Protein AF-A0AA36BRH0-F1 (afdb_monomer)

Foldseek 3Di:
DPPVVVVVVVVVVVVVVVVVVVVVVVVVVVVVVVVVVVDPDQAQEEADEEQEEEACTAHQEYDYEYQYYEYNYEHQEYEYEYQHYHYDYEHQEYEYEYQEEEYDYEHQEYEYEYQEYEHDYEHQEYEYEYQYYDAQYEYQEYEYEYQEDDANYEYQEYEYEYQEYEAQYEYQEYEYEYQYYDHNYAHVYYDYDYVYYDDDPHDD

Nearest PDB structures (foldseek):
  4opw-assembly2_B  TM=2.655E-01  e=8.141E-01  Parabacteroides merdae ATCC 43184
  3jx8-assembly2_D  TM=2.490E-01  e=5.623E-01  Parabacteroides distasonis ATCC 8503

Radius of gyration: 22.19 Å; Cα contacts (8 Å, |Δi|>4): 528; chains: 1; bounding box: 42×50×66 Å

Structure (mmCIF, N/CA/C/O backbone):
data_AF-A0AA36BRH0-F1
#
_entry.id   AF-A0AA36BRH0-F1
#
loop_
_atom_site.group_PDB
_atom_site.id
_atom_site.type_symbol
_atom_site.label_atom_id
_atom_site.label_alt_id
_atom_site.label_comp_id
_atom_site.label_asym_id
_atom_site.label_entity_id
_atom_site.label_seq_id
_atom_site.pdbx_PDB_ins_code
_atom_site.Cartn_x
_atom_site.Cartn_y
_atom_site.Cartn_z
_atom_site.occupancy
_atom_site.B_iso_or_equiv
_atom_site.auth_seq_id
_atom_site.auth_comp_id
_atom_site.auth_asym_id
_atom_site.auth_atom_id
_atom_site.pdbx_PDB_model_num
ATOM 1 N N . MET A 1 1 ? -10.252 -39.229 -32.060 1.00 49.97 1 MET A N 1
ATOM 2 C CA . MET A 1 1 ? -9.611 -38.180 -32.891 1.00 49.97 1 MET A CA 1
ATOM 3 C C . MET A 1 1 ? -10.051 -36.767 -32.461 1.00 49.97 1 MET A C 1
ATOM 5 O O . MET A 1 1 ? -10.590 -36.029 -33.265 1.00 49.97 1 MET A O 1
ATOM 9 N N . HIS A 1 2 ? -9.860 -36.363 -31.194 1.00 51.38 2 HIS A N 1
ATOM 10 C CA . HIS A 1 2 ? -10.229 -34.999 -30.741 1.00 51.38 2 HIS A CA 1
ATOM 11 C C . HIS A 1 2 ? -9.302 -34.396 -29.662 1.00 51.38 2 HIS A C 1
ATOM 13 O O . HIS A 1 2 ? -9.432 -33.220 -29.334 1.00 51.38 2 HIS A O 1
ATOM 19 N N . LEU A 1 3 ? -8.316 -35.153 -29.152 1.00 48.62 3 LEU A N 1
ATOM 20 C CA . LEU A 1 3 ? -7.412 -34.697 -28.083 1.00 48.62 3 LEU A CA 1
ATOM 21 C C . LEU A 1 3 ? -6.054 -34.151 -28.577 1.00 48.62 3 LEU A C 1
ATOM 23 O O . LEU A 1 3 ? -5.446 -33.332 -27.897 1.00 48.62 3 LEU A O 1
ATOM 27 N N . LEU A 1 4 ? -5.588 -34.536 -29.775 1.00 49.25 4 LEU A N 1
ATOM 28 C CA . LEU A 1 4 ? -4.270 -34.124 -30.297 1.00 49.25 4 LEU A CA 1
ATOM 29 C C . LEU A 1 4 ? -4.240 -32.735 -30.961 1.00 49.25 4 LEU A C 1
ATOM 31 O O . LEU A 1 4 ? -3.178 -32.124 -31.036 1.00 49.25 4 LEU A O 1
ATOM 35 N N . LYS A 1 5 ? -5.383 -32.184 -31.393 1.00 47.41 5 LYS A N 1
ATOM 36 C CA . LYS A 1 5 ? -5.432 -30.827 -31.979 1.00 47.41 5 LYS A CA 1
ATOM 37 C C . LYS A 1 5 ? -5.410 -29.711 -30.923 1.00 47.41 5 LYS A C 1
ATOM 39 O O . LYS A 1 5 ? -4.944 -28.616 -31.216 1.00 47.41 5 LYS A O 1
ATOM 44 N N . ARG A 1 6 ? -5.834 -29.990 -29.681 1.00 43.72 6 ARG A N 1
ATOM 45 C CA . ARG A 1 6 ? -5.889 -28.989 -28.594 1.00 43.72 6 ARG A CA 1
ATOM 46 C C . ARG A 1 6 ? -4.525 -28.661 -27.972 1.00 43.72 6 ARG A C 1
ATOM 48 O O . ARG A 1 6 ? -4.354 -27.548 -27.496 1.00 43.72 6 ARG A O 1
ATOM 55 N N . LYS A 1 7 ? -3.553 -29.585 -28.002 1.00 42.75 7 LYS A N 1
ATOM 56 C CA . LYS A 1 7 ? -2.181 -29.329 -27.509 1.00 42.75 7 LYS A CA 1
ATOM 57 C C . LYS A 1 7 ? -1.331 -28.514 -28.491 1.00 42.75 7 LYS A C 1
ATOM 59 O O . LYS A 1 7 ? -0.524 -27.704 -28.057 1.00 42.75 7 LYS A O 1
ATOM 64 N N . ARG A 1 8 ? -1.530 -28.688 -29.804 1.00 40.94 8 ARG A N 1
ATOM 65 C CA . ARG A 1 8 ? -0.711 -28.022 -30.832 1.00 40.94 8 ARG A CA 1
ATOM 66 C C . ARG A 1 8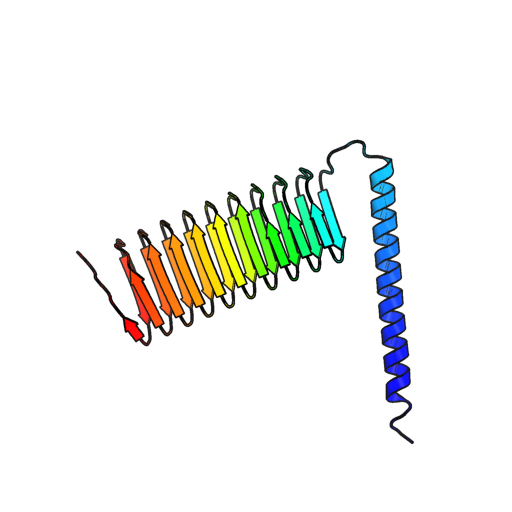 ? -1.048 -26.537 -31.005 1.00 40.94 8 ARG A C 1
ATOM 68 O O . ARG A 1 8 ? -0.138 -25.749 -31.188 1.00 40.94 8 ARG A O 1
ATOM 75 N N . ALA A 1 9 ? -2.325 -26.160 -30.898 1.00 43.62 9 ALA A N 1
ATOM 76 C CA . ALA A 1 9 ? -2.734 -24.751 -30.925 1.00 43.62 9 ALA A CA 1
ATOM 77 C C . ALA A 1 9 ? -2.218 -23.987 -29.693 1.00 43.62 9 ALA A C 1
ATOM 79 O O . ALA A 1 9 ? -1.635 -22.923 -29.836 1.00 43.62 9 ALA A O 1
ATOM 80 N N . ARG A 1 10 ? -2.318 -24.601 -28.503 1.00 45.09 10 ARG A N 1
ATOM 81 C CA . ARG A 1 10 ? -1.835 -24.019 -27.241 1.00 45.09 10 ARG A CA 1
ATOM 82 C C . ARG A 1 10 ? -0.312 -23.784 -27.252 1.00 45.09 10 ARG A C 1
ATOM 84 O O . ARG A 1 10 ? 0.140 -22.730 -26.851 1.00 45.09 10 ARG A O 1
ATOM 91 N N . SER A 1 11 ? 0.455 -24.713 -27.833 1.00 45.03 11 SER A N 1
ATOM 92 C CA . SER A 1 11 ? 1.916 -24.593 -27.992 1.00 45.03 11 SER A CA 1
ATOM 93 C C . SER A 1 11 ? 2.368 -23.535 -29.011 1.00 45.03 11 SER A C 1
ATOM 95 O O . SER A 1 11 ? 3.473 -23.017 -28.885 1.00 45.03 11 SER A O 1
ATOM 97 N N . ILE A 1 12 ? 1.564 -23.232 -30.036 1.00 47.06 12 ILE A N 1
ATOM 98 C CA . ILE A 1 12 ? 1.892 -22.188 -31.023 1.00 47.06 12 ILE A CA 1
ATOM 99 C C . ILE A 1 12 ? 1.589 -20.802 -30.448 1.00 47.06 12 ILE A C 1
ATOM 101 O O . ILE A 1 12 ? 2.361 -19.874 -30.685 1.00 47.06 12 ILE A O 1
ATOM 105 N N . ASP A 1 13 ? 0.508 -20.676 -29.674 1.00 49.25 13 ASP A N 1
ATOM 106 C CA . ASP A 1 13 ? 0.174 -19.437 -28.972 1.00 49.25 13 ASP A CA 1
ATOM 107 C C . ASP A 1 13 ? 1.205 -19.116 -27.880 1.00 49.25 13 ASP A C 1
ATOM 109 O O . ASP A 1 13 ? 1.675 -17.983 -27.842 1.00 49.25 13 ASP A O 1
ATOM 113 N N . ASP A 1 14 ? 1.656 -20.102 -27.092 1.00 43.16 14 ASP A N 1
ATOM 114 C CA . ASP A 1 14 ? 2.714 -19.903 -26.085 1.00 43.16 14 ASP A CA 1
ATOM 115 C C . ASP A 1 14 ? 4.035 -19.436 -26.734 1.00 43.16 14 ASP A C 1
ATOM 117 O O . ASP A 1 14 ? 4.582 -18.404 -26.354 1.00 43.16 14 ASP A O 1
ATOM 121 N N . ASN A 1 15 ? 4.481 -20.084 -27.819 1.00 41.56 15 ASN A N 1
ATOM 122 C CA . ASN A 1 15 ? 5.698 -19.676 -28.540 1.00 41.56 15 ASN A CA 1
ATOM 123 C C . ASN A 1 15 ? 5.580 -18.286 -29.197 1.00 41.56 15 ASN A C 1
ATOM 125 O O . ASN A 1 15 ? 6.578 -17.582 -29.361 1.00 41.56 15 ASN A O 1
ATOM 129 N N . ARG A 1 16 ? 4.373 -17.883 -29.619 1.00 40.97 16 ARG A N 1
ATOM 130 C CA . ARG A 1 16 ? 4.119 -16.570 -30.234 1.00 40.97 16 ARG A CA 1
ATOM 131 C C . ARG A 1 16 ? 4.031 -15.465 -29.185 1.00 40.97 16 ARG A C 1
ATOM 133 O O . ARG A 1 16 ? 4.482 -14.352 -29.453 1.00 40.97 16 ARG A O 1
ATOM 140 N N . ILE A 1 17 ? 3.478 -15.772 -28.014 1.00 42.78 17 ILE A N 1
ATOM 141 C CA . ILE A 1 17 ? 3.475 -14.895 -26.843 1.00 42.78 17 ILE A CA 1
ATOM 142 C C . ILE A 1 17 ? 4.920 -14.690 -26.373 1.00 42.78 17 ILE A C 1
ATOM 144 O O . ILE A 1 17 ? 5.349 -13.543 -26.271 1.00 42.78 17 ILE A O 1
ATOM 148 N N . ASP A 1 18 ? 5.705 -15.758 -26.231 1.00 45.84 18 ASP A N 1
ATOM 149 C CA . ASP A 1 18 ? 7.118 -15.687 -25.835 1.00 45.84 18 ASP A CA 1
ATOM 150 C C . ASP A 1 18 ? 7.970 -14.891 -26.836 1.00 45.84 18 ASP A C 1
ATOM 152 O O . ASP A 1 18 ? 8.768 -14.038 -26.445 1.00 45.84 18 ASP A O 1
ATOM 156 N N . ALA A 1 19 ? 7.757 -15.087 -28.141 1.00 45.00 19 ALA A N 1
ATOM 157 C CA . ALA A 1 19 ? 8.441 -14.316 -29.180 1.00 45.00 19 ALA A CA 1
ATOM 158 C C . ALA A 1 19 ? 8.031 -12.832 -29.182 1.00 45.00 19 ALA A C 1
ATOM 160 O O . ALA A 1 19 ? 8.866 -11.954 -29.408 1.00 45.00 19 ALA A O 1
ATOM 161 N N . HIS A 1 20 ? 6.760 -12.530 -28.907 1.00 44.44 20 HIS A N 1
ATOM 162 C CA . HIS A 1 20 ? 6.276 -11.156 -28.803 1.00 44.44 20 HIS A CA 1
ATOM 163 C C . HIS A 1 20 ? 6.840 -10.460 -27.557 1.00 44.44 20 HIS A C 1
ATOM 165 O O . HIS A 1 20 ? 7.308 -9.327 -27.652 1.00 44.44 20 HIS A O 1
ATOM 171 N N . PHE A 1 21 ? 6.882 -11.145 -26.411 1.00 45.03 21 PHE A N 1
ATOM 172 C CA . PHE A 1 21 ? 7.550 -10.650 -25.205 1.00 45.03 21 PHE A CA 1
ATOM 173 C C . PHE A 1 21 ? 9.049 -10.440 -25.436 1.00 45.03 21 PHE A C 1
ATOM 175 O O . PHE A 1 21 ? 9.575 -9.395 -25.059 1.00 45.03 21 PHE A O 1
ATOM 182 N N . SER A 1 22 ? 9.718 -11.368 -26.122 1.00 45.50 22 SER A N 1
ATOM 183 C CA . SER A 1 22 ? 11.134 -11.250 -26.484 1.00 45.50 22 SER A CA 1
ATOM 184 C C . SER A 1 22 ? 11.401 -10.054 -27.410 1.00 45.50 22 SER A C 1
ATOM 186 O O . SER A 1 22 ? 12.332 -9.287 -27.173 1.00 45.50 22 SER A O 1
ATOM 188 N N . SER A 1 23 ? 10.545 -9.824 -28.410 1.00 45.19 23 SER A N 1
ATOM 189 C CA . SER A 1 23 ? 10.663 -8.690 -29.337 1.00 45.19 23 SER A CA 1
ATOM 190 C C . SER A 1 23 ? 10.377 -7.342 -28.668 1.00 45.19 23 SER A C 1
ATOM 192 O O . SER A 1 23 ? 11.087 -6.364 -28.910 1.00 45.19 23 SER A O 1
ATOM 194 N N . VAL A 1 24 ? 9.368 -7.282 -27.795 1.00 53.56 24 VAL A N 1
ATOM 195 C CA . VAL A 1 24 ? 9.072 -6.082 -27.001 1.00 53.56 24 VAL A CA 1
ATOM 196 C C . VAL A 1 24 ? 10.226 -5.785 -26.041 1.00 53.56 24 VAL A C 1
ATOM 198 O O . VAL A 1 24 ? 10.657 -4.638 -25.955 1.00 53.56 24 VAL A O 1
ATOM 201 N N . PHE A 1 25 ? 10.783 -6.807 -25.388 1.00 53.88 25 PHE A N 1
ATOM 202 C CA . PHE A 1 25 ? 11.943 -6.669 -24.509 1.00 53.88 25 PHE A CA 1
ATOM 203 C C . PHE A 1 25 ? 13.188 -6.189 -25.266 1.00 53.88 25 PHE A C 1
ATOM 205 O O . PHE A 1 25 ? 13.864 -5.279 -24.796 1.00 53.88 25 PHE A O 1
ATOM 212 N N . ALA A 1 26 ? 13.451 -6.728 -26.460 1.00 47.66 26 ALA A N 1
ATOM 213 C CA . ALA A 1 26 ? 14.565 -6.302 -27.304 1.00 47.66 26 ALA A CA 1
ATOM 214 C C . ALA A 1 26 ? 14.432 -4.833 -27.738 1.00 47.66 26 ALA A C 1
ATOM 216 O O . ALA A 1 26 ? 15.387 -4.073 -27.611 1.00 47.66 26 ALA A O 1
ATOM 217 N N . ARG A 1 27 ? 13.236 -4.395 -28.157 1.00 50.75 27 ARG A N 1
A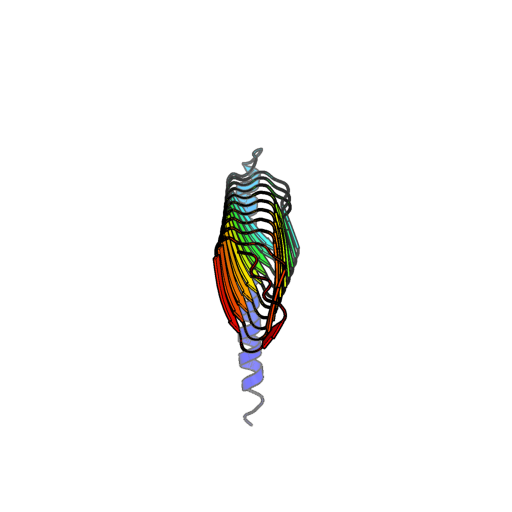TOM 218 C CA . ARG A 1 27 ? 12.995 -2.989 -28.536 1.00 50.75 27 ARG A CA 1
ATOM 219 C C . ARG A 1 27 ? 13.098 -2.041 -27.344 1.00 50.75 27 ARG A C 1
ATOM 221 O O . ARG A 1 27 ? 13.605 -0.936 -27.494 1.00 50.75 27 ARG A O 1
ATOM 228 N N . ILE A 1 28 ? 12.649 -2.460 -26.159 1.00 51.12 28 ILE A N 1
ATOM 229 C CA . ILE A 1 28 ? 12.833 -1.684 -24.925 1.00 51.12 28 ILE A CA 1
ATOM 230 C C . ILE A 1 28 ? 14.324 -1.594 -24.577 1.00 51.12 28 ILE A C 1
ATOM 232 O O . ILE A 1 28 ? 14.806 -0.508 -24.276 1.00 51.12 28 ILE A O 1
ATOM 236 N N . ALA A 1 29 ? 15.064 -2.700 -24.664 1.00 51.88 29 ALA A N 1
ATOM 237 C CA . ALA A 1 29 ? 16.498 -2.729 -24.397 1.00 51.88 29 ALA A CA 1
ATOM 238 C C . ALA A 1 29 ? 17.295 -1.854 -25.381 1.00 51.88 29 ALA A C 1
ATOM 240 O O . ALA A 1 29 ? 18.184 -1.128 -24.946 1.00 51.88 29 ALA A O 1
ATOM 241 N N . GLU A 1 30 ? 16.948 -1.854 -26.671 1.00 55.69 30 GLU A N 1
ATOM 242 C CA . GLU A 1 30 ? 17.553 -0.969 -27.678 1.00 55.69 30 GLU A CA 1
ATOM 243 C C . GLU A 1 30 ? 17.255 0.510 -27.409 1.00 55.69 30 GLU A C 1
ATOM 245 O O . GLU A 1 30 ? 18.164 1.334 -27.473 1.00 55.69 30 GLU A O 1
ATOM 2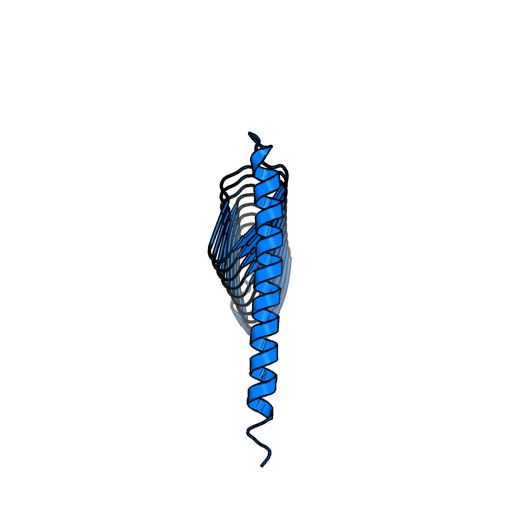50 N N . ILE A 1 31 ? 16.014 0.858 -27.048 1.00 53.53 31 ILE A N 1
ATOM 251 C CA . ILE A 1 31 ? 15.655 2.235 -26.669 1.00 53.53 31 ILE A CA 1
ATOM 252 C C . ILE A 1 31 ? 16.444 2.674 -25.426 1.00 53.53 31 ILE A C 1
ATOM 254 O O . ILE A 1 31 ? 16.936 3.801 -25.371 1.00 53.53 31 ILE A O 1
ATOM 258 N N . LEU A 1 32 ? 16.600 1.787 -24.440 1.00 51.91 32 LEU A N 1
ATOM 259 C CA . LEU A 1 32 ? 17.379 2.057 -23.229 1.00 51.91 32 LEU A CA 1
ATOM 260 C C . LEU A 1 32 ? 18.882 2.202 -23.523 1.00 51.91 32 LEU A C 1
ATOM 262 O O . LEU A 1 32 ? 19.520 3.092 -22.963 1.00 51.91 32 LEU A O 1
ATOM 266 N N . LEU A 1 33 ? 19.438 1.380 -24.420 1.00 54.12 33 LEU A N 1
ATOM 267 C CA . LEU A 1 33 ? 20.830 1.481 -24.874 1.00 54.12 33 LEU A CA 1
ATOM 268 C C . LEU A 1 33 ? 21.079 2.782 -25.645 1.00 54.12 33 LEU A C 1
ATOM 270 O O . LEU A 1 33 ? 22.046 3.482 -25.347 1.00 54.12 33 LEU A O 1
ATOM 274 N N . PHE A 1 34 ? 20.178 3.156 -26.556 1.00 42.53 34 PHE A N 1
ATOM 275 C CA . PHE A 1 34 ? 20.273 4.394 -27.336 1.00 42.53 34 PHE A CA 1
ATOM 276 C C . PHE A 1 34 ? 20.249 5.650 -26.449 1.00 42.53 34 PHE A C 1
ATOM 278 O O . PHE A 1 34 ? 20.989 6.601 -26.687 1.00 42.53 34 PHE A O 1
ATOM 285 N N . LEU A 1 35 ? 19.461 5.644 -25.370 1.00 45.25 35 LEU A N 1
ATOM 286 C CA . LEU A 1 35 ? 19.459 6.730 -24.384 1.00 45.25 35 LEU A CA 1
ATOM 287 C C . LEU A 1 35 ? 20.735 6.757 -23.522 1.00 45.25 35 LEU A C 1
ATOM 289 O O . LEU A 1 35 ? 21.091 7.814 -23.001 1.00 45.25 35 LEU A O 1
ATOM 293 N N . SER A 1 36 ? 21.440 5.628 -23.382 1.00 45.50 36 SER A N 1
ATOM 294 C CA . SER A 1 36 ? 22.674 5.541 -22.590 1.00 45.50 36 SER A CA 1
ATOM 295 C C . SER A 1 36 ? 23.902 6.142 -23.292 1.00 45.50 36 SER A C 1
ATOM 297 O O . SER A 1 36 ? 24.749 6.732 -22.624 1.00 45.50 36 SER A O 1
ATOM 299 N N . GLU A 1 37 ? 23.975 6.090 -24.629 1.00 42.62 37 GLU A N 1
ATOM 300 C CA . GLU A 1 37 ? 25.127 6.596 -25.402 1.00 42.62 37 GLU A CA 1
ATOM 301 C C . GLU A 1 37 ? 25.233 8.135 -25.449 1.00 42.62 37 GLU A C 1
ATOM 303 O O . GLU A 1 37 ? 26.254 8.672 -25.875 1.00 42.62 37 GLU A O 1
ATOM 308 N N . HIS A 1 38 ? 24.223 8.879 -24.985 1.00 37.31 38 HIS A N 1
ATOM 309 C CA . HIS A 1 38 ? 24.265 10.353 -24.921 1.00 37.31 38 HIS A CA 1
ATOM 310 C C . HIS A 1 38 ? 24.457 10.933 -23.509 1.00 37.31 38 HIS A C 1
ATOM 312 O O . HIS A 1 38 ? 24.568 12.146 -23.352 1.00 37.31 38 HIS A O 1
ATOM 318 N N . ILE A 1 39 ? 24.486 10.070 -22.494 1.00 39.59 39 ILE A N 1
ATOM 319 C CA . ILE A 1 39 ? 24.382 10.319 -21.052 1.00 39.59 39 ILE A CA 1
ATOM 320 C C . ILE A 1 39 ? 25.627 10.183 -20.151 1.00 39.59 39 ILE A C 1
ATOM 322 O O . ILE A 1 39 ? 25.683 9.200 -19.424 1.00 39.59 39 ILE A O 1
ATOM 326 N N . SER A 1 40 ? 26.556 11.140 -20.019 1.00 44.56 40 SER A N 1
ATOM 327 C CA . SER A 1 40 ? 27.453 11.173 -18.827 1.00 44.56 40 SER A CA 1
ATOM 328 C C . SER A 1 40 ? 26.717 11.606 -17.527 1.00 44.56 40 SER A C 1
ATOM 330 O O . SER A 1 40 ? 27.334 12.150 -16.609 1.00 44.56 40 SER A O 1
ATOM 332 N N . SER A 1 41 ? 25.390 11.438 -17.431 1.00 50.72 41 SER A N 1
ATOM 333 C CA . SER A 1 41 ? 24.535 12.071 -16.412 1.00 50.72 41 SER A CA 1
ATOM 334 C C . SER A 1 41 ? 23.837 11.071 -15.502 1.00 50.72 41 SER A C 1
ATOM 336 O O . SER A 1 41 ? 23.373 10.025 -15.955 1.00 50.72 41 SER A O 1
ATOM 338 N N . GLN A 1 42 ? 23.616 11.472 -14.248 1.00 59.78 42 GLN A N 1
ATOM 339 C CA . GLN A 1 42 ? 22.575 10.875 -13.417 1.00 59.78 42 GLN A CA 1
ATOM 340 C C . GLN A 1 42 ? 21.234 10.931 -14.175 1.00 59.78 42 GLN A C 1
ATOM 342 O O . GLN A 1 42 ? 20.800 12.021 -14.553 1.00 59.78 42 GLN A O 1
ATOM 347 N N . PRO A 1 43 ? 20.586 9.788 -14.450 1.00 70.56 43 PRO A N 1
ATOM 348 C CA . PRO A 1 43 ? 19.335 9.779 -15.193 1.00 70.56 43 PRO A CA 1
ATOM 349 C C . PRO A 1 43 ? 18.246 10.450 -14.356 1.00 70.56 43 PRO A C 1
ATOM 351 O O . PRO A 1 43 ? 18.099 10.133 -13.184 1.00 70.56 43 PRO A O 1
ATOM 354 N N . TYR A 1 44 ? 17.446 11.344 -14.939 1.00 81.56 44 TYR A N 1
ATOM 355 C CA . TYR A 1 44 ? 16.311 11.938 -14.219 1.00 81.56 44 TYR A CA 1
ATOM 356 C C . TYR A 1 44 ? 15.213 10.890 -13.933 1.00 81.56 44 TYR A C 1
ATOM 358 O O . TYR A 1 44 ? 14.559 10.934 -12.894 1.00 81.56 44 TYR A O 1
ATOM 366 N N . PHE A 1 45 ? 15.056 9.897 -14.814 1.00 86.38 45 PHE A N 1
ATOM 367 C CA . PHE A 1 45 ? 14.099 8.796 -14.689 1.00 86.38 45 PHE A CA 1
ATOM 368 C C . PHE A 1 45 ? 14.798 7.445 -14.845 1.00 86.38 45 PHE A C 1
ATOM 370 O O . PHE A 1 45 ? 15.607 7.274 -15.754 1.00 86.38 45 PHE A O 1
ATOM 377 N N . ILE A 1 46 ? 14.431 6.462 -14.022 1.00 85.38 46 ILE A N 1
ATOM 378 C CA . ILE A 1 46 ? 14.845 5.064 -14.194 1.00 85.38 46 ILE A CA 1
ATOM 379 C C . ILE A 1 46 ? 13.612 4.187 -14.322 1.00 85.38 46 ILE A C 1
ATOM 381 O O . ILE A 1 46 ? 12.759 4.172 -13.437 1.00 85.38 46 ILE A O 1
ATOM 385 N N . THR A 1 47 ? 13.551 3.427 -15.413 1.00 86.38 47 THR A N 1
ATOM 386 C CA . THR A 1 47 ? 12.567 2.361 -15.616 1.00 86.38 47 THR A CA 1
ATOM 387 C C . THR A 1 47 ? 13.307 1.067 -15.913 1.00 86.38 47 THR A C 1
ATOM 389 O O . THR A 1 47 ? 14.135 1.028 -16.819 1.00 86.38 47 THR A O 1
ATOM 392 N N . THR A 1 48 ? 13.037 0.016 -15.140 1.00 80.69 48 THR A N 1
ATOM 393 C CA . THR A 1 48 ? 13.742 -1.273 -15.248 1.00 80.69 48 THR A CA 1
ATOM 394 C C . THR A 1 48 ? 12.762 -2.439 -15.208 1.00 80.69 48 THR A C 1
ATOM 396 O O . THR A 1 48 ? 11.819 -2.439 -14.414 1.00 80.69 48 THR A O 1
ATOM 399 N N . ILE A 1 49 ? 12.999 -3.433 -16.066 1.00 81.44 49 ILE A N 1
ATOM 400 C CA . ILE A 1 49 ? 12.303 -4.723 -16.067 1.00 81.44 49 ILE A CA 1
ATOM 401 C C . ILE A 1 49 ? 13.374 -5.809 -16.133 1.00 81.44 49 ILE A C 1
ATOM 403 O O . ILE A 1 49 ? 14.082 -5.909 -17.134 1.00 81.44 49 ILE A O 1
ATOM 407 N N . SER A 1 50 ? 13.539 -6.596 -15.074 1.00 70.62 50 SER A N 1
ATOM 408 C CA . SER A 1 50 ? 14.612 -7.597 -15.014 1.00 70.62 50 SER A CA 1
ATOM 409 C C . SER A 1 50 ? 14.316 -8.716 -14.020 1.00 70.62 50 SER A C 1
ATOM 411 O O . SER A 1 50 ? 13.435 -8.608 -13.177 1.00 70.62 50 SER A O 1
ATOM 413 N N . HIS A 1 51 ? 15.072 -9.813 -14.067 1.00 64.31 51 HIS A N 1
ATOM 414 C CA . HIS A 1 51 ? 14.979 -10.824 -13.009 1.00 64.31 51 HIS A CA 1
ATOM 415 C C . HIS A 1 51 ? 15.557 -10.292 -11.684 1.00 64.31 51 HIS A C 1
ATOM 417 O O . HIS A 1 51 ? 14.948 -10.425 -10.623 1.00 64.31 51 HIS A O 1
ATOM 423 N N . HIS A 1 52 ? 16.716 -9.635 -11.755 1.00 78.62 52 HIS A N 1
ATOM 424 C CA . HIS A 1 52 ? 17.377 -8.979 -10.631 1.00 78.62 52 HIS A CA 1
ATOM 425 C C . HIS A 1 52 ? 17.637 -7.518 -10.972 1.00 78.62 52 HIS A C 1
ATOM 427 O O . HIS A 1 52 ? 18.164 -7.211 -12.043 1.00 78.62 52 HIS A O 1
ATOM 433 N N . ASN A 1 53 ? 17.279 -6.626 -10.058 1.00 80.94 53 ASN A N 1
ATOM 434 C CA . ASN A 1 53 ? 17.481 -5.196 -10.207 1.00 80.94 53 ASN A CA 1
ATOM 435 C C . ASN A 1 53 ? 18.188 -4.640 -8.973 1.00 80.94 53 ASN A C 1
ATOM 437 O O . ASN A 1 53 ? 17.761 -4.903 -7.846 1.00 80.94 53 ASN A O 1
ATOM 441 N N . ASN A 1 54 ? 19.255 -3.875 -9.192 1.00 87.94 54 ASN A N 1
ATOM 442 C CA . ASN A 1 54 ? 19.940 -3.134 -8.142 1.00 87.94 54 ASN A CA 1
ATOM 443 C C . ASN A 1 54 ? 20.141 -1.696 -8.618 1.00 87.94 54 ASN A C 1
ATOM 445 O O . ASN A 1 54 ? 20.866 -1.462 -9.584 1.00 87.94 54 ASN A O 1
ATOM 449 N N . ILE A 1 55 ? 19.470 -0.749 -7.966 1.00 82.06 55 ILE A N 1
ATOM 450 C CA . ILE A 1 55 ? 19.538 0.669 -8.320 1.00 82.06 55 ILE A CA 1
ATOM 451 C C . ILE A 1 55 ? 20.263 1.419 -7.205 1.00 82.06 55 ILE A C 1
ATOM 453 O O . ILE A 1 55 ? 19.787 1.471 -6.069 1.00 82.06 55 ILE A O 1
ATOM 457 N N . SER A 1 56 ? 21.399 2.022 -7.556 1.00 83.38 56 SER A N 1
ATOM 458 C CA . SER A 1 56 ? 22.254 2.811 -6.657 1.00 83.38 56 SER A CA 1
ATOM 459 C C . SER A 1 56 ? 22.556 4.224 -7.181 1.00 83.38 56 SER A C 1
ATOM 461 O O . SER A 1 56 ? 23.527 4.852 -6.772 1.00 83.38 56 SER A O 1
ATOM 463 N N . SER A 1 57 ? 21.753 4.723 -8.120 1.00 75.62 57 SER A N 1
ATOM 464 C CA . SER A 1 57 ? 21.823 6.082 -8.678 1.00 75.62 57 SER A CA 1
ATOM 465 C C . SER A 1 57 ? 20.756 6.984 -8.052 1.00 75.62 57 SER A C 1
ATOM 467 O O . SER A 1 57 ? 19.830 6.482 -7.433 1.00 75.62 57 SER A O 1
ATOM 469 N N . GLN A 1 58 ? 20.850 8.309 -8.192 1.00 82.75 58 GLN A N 1
ATOM 470 C CA . GLN A 1 58 ? 19.894 9.271 -7.609 1.00 82.75 58 GLN A CA 1
ATOM 471 C C . GLN A 1 58 ? 18.982 9.901 -8.683 1.00 82.75 58 GLN A C 1
ATOM 473 O O . GLN A 1 58 ? 19.098 11.095 -8.950 1.00 82.75 58 GLN A O 1
ATOM 478 N N . PRO A 1 59 ? 18.097 9.136 -9.351 1.00 83.88 59 PRO A N 1
ATOM 479 C CA . PRO A 1 59 ? 17.144 9.734 -10.278 1.00 83.88 59 PRO A CA 1
ATOM 480 C C . PRO A 1 59 ? 16.062 10.496 -9.524 1.00 83.88 59 PRO A C 1
ATOM 482 O O . PRO A 1 59 ? 15.830 10.243 -8.350 1.00 83.88 59 PRO A O 1
AT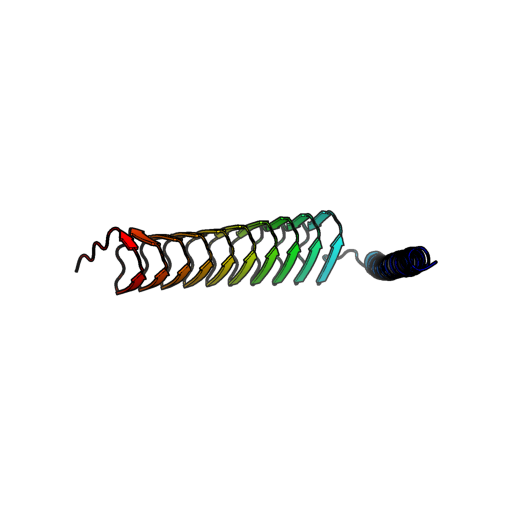OM 485 N N . TYR A 1 60 ? 15.314 11.358 -10.200 1.00 87.25 60 TYR A N 1
ATOM 486 C CA . TYR A 1 60 ? 14.107 11.934 -9.612 1.00 87.25 60 TYR A CA 1
ATOM 487 C C . TYR A 1 60 ? 13.031 10.857 -9.379 1.00 87.25 60 TYR A C 1
ATOM 489 O O . TYR A 1 60 ? 12.350 10.870 -8.354 1.00 87.25 60 TYR A O 1
ATOM 497 N N . LEU A 1 61 ? 12.901 9.882 -10.285 1.00 90.50 61 LEU A N 1
ATOM 498 C CA . LEU A 1 61 ? 11.881 8.833 -10.196 1.00 90.50 61 LEU A CA 1
ATOM 499 C C . LEU A 1 61 ? 12.418 7.452 -10.584 1.00 90.50 61 LEU A C 1
ATOM 501 O O . LEU A 1 61 ? 13.153 7.307 -11.564 1.00 90.50 61 LEU A O 1
ATOM 505 N N . ILE A 1 62 ? 11.997 6.436 -9.827 1.00 90.75 62 ILE A N 1
ATOM 506 C CA . ILE A 1 62 ? 12.274 5.019 -10.081 1.00 90.75 62 ILE A CA 1
ATOM 507 C C . ILE A 1 62 ? 10.969 4.262 -10.303 1.00 90.75 62 ILE A C 1
ATOM 509 O O . ILE A 1 62 ? 10.083 4.276 -9.448 1.00 90.75 62 ILE A O 1
ATOM 513 N N . THR A 1 63 ? 10.910 3.526 -11.409 1.00 89.94 63 THR A N 1
ATOM 514 C CA . THR A 1 63 ? 9.939 2.457 -11.652 1.00 89.94 63 THR A CA 1
ATOM 515 C C . THR A 1 63 ? 10.685 1.146 -11.889 1.00 89.94 63 THR A C 1
ATOM 517 O O . THR A 1 63 ? 11.517 1.046 -12.793 1.00 89.94 63 THR A O 1
ATOM 520 N N . ALA A 1 64 ? 10.411 0.129 -11.075 1.00 86.00 64 ALA A N 1
ATOM 521 C CA . ALA A 1 64 ? 11.069 -1.171 -11.176 1.00 86.00 64 ALA A CA 1
ATOM 522 C C . ALA A 1 64 ? 10.052 -2.315 -11.178 1.00 86.00 64 ALA A C 1
ATOM 524 O O . ALA A 1 64 ? 9.167 -2.367 -10.322 1.00 86.00 64 ALA A O 1
ATOM 525 N N . ILE A 1 65 ? 10.213 -3.246 -12.116 1.00 83.19 65 ILE A N 1
ATOM 526 C CA . ILE A 1 65 ? 9.496 -4.522 -12.145 1.00 83.19 65 ILE A CA 1
ATOM 527 C C . ILE A 1 65 ? 10.539 -5.636 -12.144 1.00 83.19 65 ILE A C 1
ATOM 529 O O . ILE A 1 65 ? 11.306 -5.759 -13.100 1.00 83.19 65 ILE A O 1
ATOM 533 N N . SER A 1 66 ? 10.600 -6.448 -11.090 1.00 71.88 66 SER A N 1
ATOM 534 C CA . SER A 1 66 ? 11.581 -7.537 -11.051 1.00 71.88 66 SER A CA 1
ATOM 535 C C . SER A 1 66 ? 11.210 -8.714 -10.163 1.00 71.88 66 SER A C 1
ATOM 537 O O . SER A 1 66 ? 10.294 -8.638 -9.357 1.00 71.88 66 SER A O 1
ATOM 539 N N . HIS A 1 67 ? 11.928 -9.834 -10.267 1.00 68.62 67 HIS A N 1
ATOM 540 C CA . HIS A 1 67 ? 11.784 -10.890 -9.263 1.00 68.62 67 HIS A CA 1
ATOM 541 C C . HIS A 1 67 ? 12.426 -10.451 -7.938 1.00 68.62 67 HIS A C 1
ATOM 543 O O . HIS A 1 67 ? 11.792 -10.503 -6.885 1.00 68.62 67 HIS A O 1
ATOM 549 N N . HIS A 1 68 ? 13.657 -9.939 -7.996 1.00 79.19 68 HIS A N 1
ATOM 550 C CA . HIS A 1 68 ? 14.346 -9.330 -6.858 1.00 79.19 68 HIS A CA 1
ATOM 551 C C . HIS A 1 68 ? 14.698 -7.878 -7.158 1.00 79.19 68 HIS A C 1
ATOM 553 O O . HIS A 1 68 ? 15.352 -7.584 -8.161 1.00 79.19 68 HIS A O 1
ATOM 559 N N . ASN A 1 69 ? 14.290 -6.976 -6.275 1.00 85.31 69 ASN A N 1
ATOM 560 C CA . ASN A 1 69 ? 14.559 -5.552 -6.383 1.00 85.31 69 ASN A CA 1
ATOM 561 C C . ASN A 1 69 ? 15.293 -5.065 -5.136 1.00 85.31 69 ASN A C 1
ATOM 563 O O . ASN A 1 69 ? 14.807 -5.254 -4.018 1.00 85.31 69 ASN A O 1
ATOM 567 N N . HIS A 1 70 ? 16.437 -4.423 -5.335 1.00 92.75 70 HIS A N 1
ATOM 568 C CA . HIS A 1 70 ? 17.165 -3.718 -4.293 1.00 92.75 70 HIS A CA 1
ATOM 569 C C . HIS A 1 70 ? 17.345 -2.260 -4.712 1.00 92.75 70 HIS A C 1
ATOM 571 O O . HIS A 1 70 ? 17.972 -1.969 -5.730 1.00 92.75 70 HIS A O 1
ATOM 577 N N . ILE A 1 71 ? 16.780 -1.336 -3.940 1.00 88.62 71 ILE A N 1
ATOM 578 C CA . ILE A 1 71 ? 16.897 0.097 -4.204 1.00 88.62 71 ILE A CA 1
ATOM 579 C C . ILE A 1 71 ? 17.637 0.750 -3.041 1.00 88.62 71 ILE A C 1
ATOM 581 O O . ILE A 1 71 ? 17.141 0.777 -1.912 1.00 88.62 71 ILE A O 1
ATOM 585 N N . SER A 1 72 ? 18.812 1.296 -3.345 1.00 88.62 72 SER A N 1
ATOM 586 C CA . SER A 1 72 ? 19.673 2.041 -2.425 1.00 88.62 72 SER A CA 1
ATOM 587 C C . SER A 1 72 ? 20.033 3.393 -3.038 1.00 88.62 72 SER A C 1
ATOM 589 O O . SER A 1 72 ? 21.169 3.644 -3.432 1.00 88.62 72 SER A O 1
ATOM 591 N N . SER A 1 73 ? 19.027 4.254 -3.154 1.00 76.94 73 SER A N 1
ATOM 592 C CA . SER A 1 73 ? 19.078 5.546 -3.847 1.00 76.94 73 SER A CA 1
ATOM 593 C C . SER A 1 73 ? 18.308 6.621 -3.076 1.00 76.94 73 SER A C 1
ATOM 595 O O . SER A 1 73 ? 17.642 6.309 -2.102 1.00 76.94 73 SER A O 1
ATOM 597 N N . GLN A 1 74 ? 18.326 7.885 -3.502 1.00 84.69 74 GLN A N 1
ATOM 598 C CA . GLN A 1 74 ? 17.500 8.951 -2.901 1.00 84.69 74 GLN A CA 1
ATOM 599 C C . GLN A 1 74 ? 16.617 9.643 -3.954 1.00 84.69 74 GLN A C 1
ATOM 601 O O . GLN A 1 74 ? 16.801 10.829 -4.219 1.00 84.69 74 GLN A O 1
ATOM 606 N N . PRO A 1 75 ? 15.697 8.918 -4.615 1.00 86.75 75 PRO A N 1
ATOM 607 C CA . PRO A 1 75 ? 14.817 9.527 -5.596 1.00 86.75 75 PRO A CA 1
ATOM 608 C C . PRO A 1 75 ? 13.685 10.283 -4.922 1.00 86.75 75 PRO A C 1
ATOM 610 O O . PRO A 1 75 ? 13.360 10.009 -3.779 1.00 86.75 75 PRO A O 1
ATOM 613 N N . TYR A 1 76 ? 13.006 11.175 -5.630 1.00 90.00 76 TYR A N 1
ATOM 614 C CA . TYR A 1 76 ? 11.777 11.760 -5.103 1.00 90.00 76 TYR A CA 1
ATOM 615 C C . TYR A 1 76 ? 10.667 10.700 -4.977 1.00 90.00 76 TYR A C 1
ATOM 617 O O . TYR A 1 76 ? 9.960 10.658 -3.969 1.00 90.00 76 TYR A O 1
ATOM 625 N N . LEU A 1 77 ? 10.547 9.798 -5.957 1.00 94.00 77 LEU A N 1
ATOM 626 C CA . LEU A 1 77 ? 9.484 8.789 -6.002 1.00 94.00 77 LEU A CA 1
ATOM 627 C C . LEU A 1 77 ? 10.004 7.391 -6.357 1.00 94.00 77 LEU A C 1
ATOM 629 O O . LEU A 1 77 ? 10.792 7.229 -7.292 1.00 94.00 77 LEU A O 1
ATOM 633 N N . ILE A 1 78 ? 9.508 6.376 -5.644 1.00 94.25 78 ILE A N 1
ATOM 634 C CA . ILE A 1 78 ? 9.738 4.956 -5.942 1.00 94.25 78 ILE A CA 1
ATOM 635 C C . ILE A 1 78 ? 8.408 4.248 -6.178 1.00 94.25 78 ILE A C 1
ATOM 637 O O . ILE A 1 78 ? 7.542 4.233 -5.301 1.00 94.25 78 ILE A O 1
ATOM 641 N N . THR A 1 79 ? 8.307 3.574 -7.321 1.00 94.88 79 THR A N 1
ATOM 642 C CA . THR A 1 79 ? 7.292 2.554 -7.601 1.00 94.88 79 THR A CA 1
ATOM 643 C C . THR A 1 79 ? 7.993 1.226 -7.877 1.00 94.88 79 THR A C 1
ATOM 645 O O . THR A 1 79 ? 8.816 1.139 -8.790 1.00 94.88 79 THR A O 1
ATOM 648 N N . ALA A 1 80 ? 7.685 0.186 -7.102 1.00 92.12 80 ALA A N 1
ATOM 649 C CA . ALA A 1 80 ? 8.278 -1.138 -7.287 1.00 92.12 80 ALA A CA 1
ATOM 650 C C . ALA A 1 80 ? 7.224 -2.250 -7.286 1.00 92.12 80 ALA A C 1
ATOM 652 O O . ALA A 1 80 ? 6.381 -2.320 -6.390 1.00 92.12 80 ALA A O 1
ATOM 653 N N . ILE A 1 81 ? 7.316 -3.149 -8.264 1.00 89.31 81 ILE A N 1
ATOM 654 C CA . ILE A 1 81 ? 6.559 -4.400 -8.315 1.00 89.31 81 ILE A CA 1
ATOM 655 C C . ILE A 1 81 ? 7.567 -5.545 -8.313 1.00 89.31 81 ILE A C 1
ATOM 657 O O . ILE A 1 81 ? 8.352 -5.665 -9.254 1.00 89.31 81 ILE A O 1
ATOM 661 N N . SER A 1 82 ? 7.576 -6.385 -7.277 1.00 81.38 82 SER A N 1
ATOM 662 C CA . SER A 1 82 ? 8.515 -7.510 -7.257 1.00 81.38 82 SER A CA 1
ATOM 663 C C . SER A 1 82 ? 8.117 -8.707 -6.409 1.00 81.38 82 SER A C 1
ATOM 665 O O . SER A 1 82 ? 7.241 -8.622 -5.560 1.00 81.38 82 SER A O 1
ATOM 667 N N . HIS A 1 83 ? 8.775 -9.853 -6.592 1.00 76.00 83 HIS A N 1
ATOM 668 C CA . HIS A 1 83 ? 8.603 -10.955 -5.640 1.00 76.00 83 HIS A CA 1
ATOM 669 C C . HIS A 1 83 ? 9.264 -10.603 -4.298 1.00 76.00 83 HIS A C 1
ATOM 671 O O . HIS A 1 83 ? 8.625 -10.665 -3.248 1.00 76.00 83 HIS A O 1
ATOM 677 N N . HIS A 1 84 ? 10.517 -10.147 -4.336 1.00 85.69 84 HIS A N 1
ATOM 678 C CA . HIS A 1 84 ? 11.239 -9.611 -3.185 1.00 85.69 84 HIS A CA 1
ATOM 679 C C . HIS A 1 84 ? 11.644 -8.163 -3.434 1.00 85.69 84 HIS A C 1
ATOM 681 O O . HIS A 1 84 ? 12.293 -7.852 -4.437 1.00 85.69 84 HIS A O 1
ATOM 687 N N . ASN A 1 85 ? 11.289 -7.279 -2.511 1.00 91.31 85 ASN A N 1
ATOM 688 C CA . ASN A 1 85 ? 11.626 -5.868 -2.566 1.00 91.31 85 ASN A CA 1
ATOM 689 C C . ASN A 1 85 ? 12.378 -5.457 -1.301 1.00 91.31 85 ASN A C 1
ATOM 691 O O . ASN A 1 85 ? 11.866 -5.627 -0.192 1.00 91.31 85 ASN A O 1
ATOM 695 N N . HIS A 1 86 ? 13.564 -4.885 -1.472 1.00 96.25 86 HIS A N 1
ATOM 696 C CA . HIS A 1 86 ? 14.319 -4.256 -0.400 1.00 96.25 86 HIS A CA 1
ATOM 697 C C . HIS A 1 86 ? 14.589 -2.800 -0.761 1.00 96.25 86 HIS A C 1
ATOM 699 O O . HIS A 1 86 ? 15.269 -2.506 -1.746 1.00 96.25 86 HIS A O 1
ATOM 705 N N . ILE A 1 87 ? 14.051 -1.888 0.040 1.00 92.75 87 ILE A N 1
ATOM 706 C CA . ILE A 1 87 ? 14.245 -0.456 -0.142 1.00 92.75 87 ILE A CA 1
ATOM 707 C C . ILE A 1 87 ? 14.992 0.094 1.069 1.00 92.75 87 ILE A C 1
ATOM 709 O O . ILE A 1 87 ? 14.475 0.087 2.185 1.00 92.75 87 ILE A O 1
ATOM 713 N N . SER A 1 88 ? 16.187 0.619 0.812 1.00 90.75 88 SER A N 1
ATOM 714 C CA . SER A 1 88 ? 17.018 1.348 1.768 1.00 90.75 88 SER A CA 1
ATOM 715 C C . SER A 1 88 ? 17.336 2.727 1.193 1.00 90.75 88 SER A C 1
ATOM 717 O O . SER A 1 88 ? 18.410 2.959 0.647 1.00 90.75 88 SER A O 1
ATOM 719 N N . SER A 1 89 ? 16.353 3.625 1.230 1.00 78.19 89 SER A N 1
ATOM 720 C CA . SER A 1 89 ? 16.388 4.930 0.550 1.00 78.19 89 SER A CA 1
ATOM 721 C C . SER A 1 89 ? 15.739 6.029 1.396 1.00 78.19 89 SER A C 1
ATOM 723 O O . SER A 1 89 ? 15.162 5.745 2.439 1.00 78.19 89 SER A O 1
ATOM 725 N N . GLN A 1 90 ? 15.804 7.292 0.974 1.00 83.81 90 GLN A N 1
ATOM 726 C CA . GLN A 1 90 ? 15.055 8.396 1.605 1.00 83.81 90 GLN A CA 1
ATOM 727 C C . GLN A 1 90 ? 14.212 9.159 0.571 1.00 83.81 90 GLN A C 1
ATOM 729 O O . GLN A 1 90 ? 14.479 10.330 0.308 1.00 83.81 90 GLN A O 1
ATOM 734 N N . PRO A 1 91 ? 13.240 8.506 -0.085 1.00 85.44 91 PRO A N 1
ATOM 735 C CA . PRO A 1 91 ? 12.431 9.164 -1.092 1.00 85.44 91 PRO A CA 1
ATOM 736 C C . PRO A 1 91 ? 11.297 9.951 -0.465 1.00 85.44 91 PRO A C 1
ATOM 738 O O . PRO A 1 91 ? 10.923 9.688 0.665 1.00 85.44 91 PRO A O 1
ATOM 741 N N . TYR A 1 92 ? 10.674 10.870 -1.191 1.00 90.19 92 TYR A N 1
ATOM 742 C CA . TYR A 1 92 ? 9.463 11.508 -0.678 1.00 90.19 92 TYR A CA 1
ATOM 743 C C . TYR A 1 92 ? 8.297 10.506 -0.614 1.00 90.19 92 TYR A C 1
ATOM 745 O O . TYR A 1 92 ? 7.576 10.453 0.384 1.00 90.19 92 TYR A O 1
ATOM 753 N N . LEU A 1 93 ? 8.149 9.661 -1.639 1.00 94.75 93 LEU A N 1
ATOM 754 C CA . LEU A 1 93 ? 7.050 8.699 -1.748 1.00 94.75 93 LEU A CA 1
ATOM 755 C C . LEU A 1 93 ? 7.536 7.296 -2.127 1.00 94.75 93 LEU A C 1
ATOM 757 O O . LEU A 1 93 ? 8.327 7.129 -3.059 1.00 94.75 93 LEU A O 1
ATOM 761 N N . ILE A 1 94 ? 6.999 6.284 -1.439 1.00 95.19 94 ILE A N 1
ATOM 762 C CA . ILE A 1 94 ? 7.202 4.863 -1.750 1.00 95.19 94 ILE A CA 1
ATOM 763 C C . ILE A 1 94 ? 5.860 4.189 -2.009 1.00 95.19 94 ILE A C 1
ATOM 765 O O . ILE A 1 94 ? 4.990 4.180 -1.138 1.00 95.19 94 ILE A O 1
ATOM 769 N N . THR A 1 95 ? 5.734 3.548 -3.170 1.00 96.50 95 THR A N 1
ATOM 770 C CA . THR A 1 95 ? 4.650 2.610 -3.480 1.00 96.50 95 THR A CA 1
ATOM 771 C C . THR A 1 95 ? 5.230 1.254 -3.864 1.00 96.50 95 THR A C 1
ATOM 773 O O . THR A 1 95 ? 6.050 1.164 -4.782 1.00 96.50 95 THR A O 1
ATOM 776 N N . THR A 1 96 ? 4.816 0.189 -3.173 1.00 95.19 96 THR A N 1
ATOM 777 C CA . THR A 1 96 ? 5.292 -1.171 -3.465 1.00 95.19 96 THR A CA 1
ATOM 778 C C . THR A 1 96 ? 4.164 -2.185 -3.554 1.00 95.19 96 THR A C 1
ATOM 780 O O . THR A 1 96 ? 3.217 -2.170 -2.765 1.00 95.19 96 THR A O 1
ATOM 783 N N . ILE A 1 97 ? 4.303 -3.111 -4.502 1.00 91.00 97 ILE A N 1
ATOM 784 C CA . ILE A 1 97 ? 3.506 -4.333 -4.596 1.00 91.00 97 ILE A CA 1
ATOM 785 C C . ILE A 1 97 ? 4.486 -5.499 -4.596 1.00 91.00 97 ILE A C 1
ATOM 787 O O . ILE A 1 97 ? 5.315 -5.599 -5.499 1.00 91.00 97 ILE A O 1
ATOM 791 N N . SER A 1 98 ? 4.448 -6.366 -3.582 1.00 84.81 98 SER A N 1
ATOM 792 C CA . SER A 1 98 ? 5.399 -7.485 -3.545 1.00 84.81 98 SER A CA 1
ATOM 793 C C . SER A 1 98 ? 4.966 -8.708 -2.757 1.00 84.81 98 SER A C 1
ATOM 795 O O . SER A 1 98 ? 4.062 -8.640 -1.936 1.00 84.81 98 SER A O 1
ATOM 797 N N . HIS A 1 99 ? 5.619 -9.852 -2.964 1.00 78.19 99 HIS A N 1
ATOM 798 C CA . HIS A 1 99 ? 5.398 -10.990 -2.068 1.00 78.19 99 HIS A CA 1
ATOM 799 C C . HIS A 1 99 ? 6.064 -10.730 -0.706 1.00 78.19 99 HIS A C 1
ATOM 801 O O . HIS A 1 99 ? 5.408 -10.802 0.335 1.00 78.19 99 HIS A O 1
ATOM 807 N N . HIS A 1 100 ? 7.330 -10.311 -0.716 1.00 87.81 100 HIS A N 1
ATOM 808 C CA . HIS A 1 100 ? 8.067 -9.864 0.464 1.00 87.81 100 HIS A CA 1
ATOM 809 C C . HIS A 1 100 ? 8.580 -8.439 0.282 1.00 87.81 100 HIS A C 1
ATOM 811 O O . HIS A 1 100 ? 9.358 -8.169 -0.632 1.00 87.81 100 HIS A O 1
ATOM 817 N N . ASN A 1 101 ? 8.205 -7.561 1.207 1.00 93.06 101 ASN A N 1
ATOM 818 C CA . ASN A 1 101 ? 8.625 -6.169 1.230 1.00 93.06 101 ASN A CA 1
ATOM 819 C C . ASN A 1 101 ? 9.411 -5.866 2.505 1.00 93.06 101 ASN A C 1
ATOM 821 O O . ASN A 1 101 ? 8.891 -6.058 3.607 1.00 93.06 101 ASN A O 1
ATOM 825 N N . HIS A 1 102 ? 10.616 -5.329 2.356 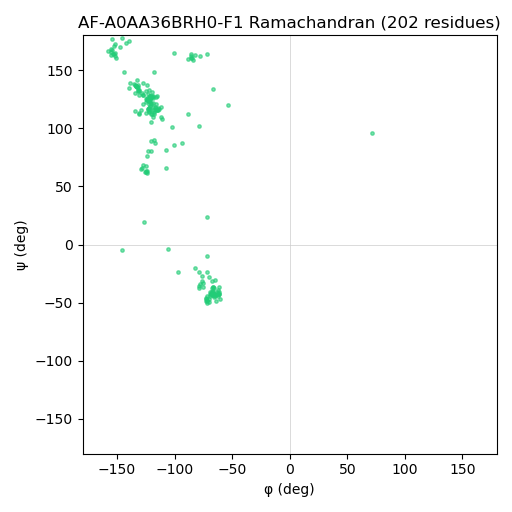1.00 96.81 102 HIS A N 1
ATOM 826 C CA . HIS A 1 102 ? 11.383 -4.752 3.450 1.00 96.81 102 HIS A CA 1
ATOM 827 C C . HIS A 1 102 ? 11.699 -3.294 3.133 1.00 96.81 102 HIS A C 1
ATOM 829 O O . HIS A 1 102 ? 12.356 -2.990 2.134 1.00 96.81 102 HIS A O 1
ATOM 835 N N . ILE A 1 103 ? 11.221 -2.393 3.984 1.00 93.69 103 ILE A N 1
ATOM 836 C CA . ILE A 1 103 ? 11.464 -0.961 3.855 1.00 93.69 103 ILE A CA 1
ATOM 837 C C . ILE A 1 103 ? 12.219 -0.481 5.091 1.00 93.69 103 ILE A C 1
ATOM 839 O O . ILE A 1 103 ? 11.698 -0.545 6.206 1.00 93.69 103 ILE A O 1
ATOM 843 N N . SER A 1 104 ? 13.426 0.029 4.861 1.00 90.81 104 SER A N 1
ATOM 844 C CA . SER A 1 104 ? 14.272 0.709 5.839 1.00 90.81 104 SER A CA 1
ATOM 845 C C . SER A 1 104 ? 14.603 2.110 5.325 1.00 90.81 104 SER A C 1
ATOM 847 O O . SER A 1 104 ? 15.647 2.330 4.717 1.00 90.81 104 SER A O 1
ATOM 849 N N . SER A 1 105 ? 13.674 3.051 5.485 1.00 78.62 105 SER A N 1
ATOM 850 C CA . SER A 1 105 ? 13.726 4.371 4.832 1.00 78.62 105 SER A CA 1
ATOM 851 C C . SER A 1 105 ? 13.108 5.476 5.689 1.00 78.62 105 SER A C 1
ATOM 853 O O . SER A 1 105 ? 12.420 5.184 6.658 1.00 78.62 105 SER A O 1
ATOM 855 N N . GLN A 1 106 ? 13.259 6.747 5.315 1.00 82.75 106 GLN A N 1
ATOM 856 C CA . GLN A 1 106 ? 12.553 7.872 5.962 1.00 82.75 106 GLN A CA 1
ATOM 857 C C . GLN A 1 106 ? 11.735 8.696 4.952 1.00 82.75 106 GLN A C 1
ATOM 859 O O . GLN A 1 106 ? 12.065 9.853 4.702 1.00 82.75 106 GLN A O 1
ATOM 864 N N . PRO A 1 107 ? 10.711 8.114 4.306 1.00 84.06 107 PRO A N 1
ATOM 865 C CA . PRO A 1 107 ? 9.939 8.825 3.306 1.00 84.06 107 PRO A CA 1
ATOM 866 C C . PRO A 1 107 ? 8.817 9.635 3.925 1.00 84.06 107 PRO A C 1
ATOM 868 O O . PRO A 1 107 ? 8.414 9.362 5.042 1.00 84.06 107 PRO A O 1
ATOM 871 N N . TYR A 1 108 ? 8.235 10.585 3.204 1.00 88.94 108 TYR A N 1
ATOM 872 C CA . TYR A 1 108 ? 7.032 11.250 3.704 1.00 88.94 108 TYR A CA 1
ATOM 873 C C . TYR A 1 108 ? 5.840 10.278 3.734 1.00 88.94 108 TYR A C 1
ATOM 875 O O . TYR A 1 108 ? 5.107 10.221 4.723 1.00 88.94 108 TYR A O 1
ATOM 883 N N . LEU A 1 109 ? 5.682 9.462 2.687 1.00 94.38 109 LEU A N 1
ATOM 884 C CA . LEU A 1 109 ? 4.559 8.535 2.540 1.00 94.38 109 LEU A CA 1
ATOM 885 C C . LEU A 1 109 ? 5.011 7.136 2.112 1.00 94.38 109 LEU A C 1
ATOM 887 O O . LEU A 1 109 ? 5.814 6.981 1.188 1.00 94.38 109 LEU A O 1
ATOM 891 N N . ILE A 1 110 ? 4.434 6.118 2.756 1.00 95.12 110 ILE A N 1
ATOM 892 C CA . ILE A 1 110 ? 4.588 4.707 2.390 1.00 95.12 110 ILE A CA 1
ATOM 893 C C . ILE A 1 110 ? 3.224 4.097 2.082 1.00 95.12 110 ILE A C 1
ATOM 895 O O . ILE A 1 110 ? 2.322 4.117 2.919 1.00 95.12 110 ILE A O 1
ATOM 899 N N . THR A 1 111 ? 3.102 3.474 0.913 1.00 96.50 111 THR A N 1
ATOM 900 C CA . THR A 1 111 ? 1.994 2.580 0.569 1.00 96.50 111 THR A CA 1
ATOM 901 C C . THR A 1 111 ? 2.538 1.220 0.154 1.00 96.50 111 THR A C 1
ATOM 903 O O . THR A 1 111 ? 3.357 1.124 -0.761 1.00 96.50 111 THR A O 1
ATOM 906 N N . THR A 1 112 ? 2.091 0.156 0.821 1.00 95.25 112 THR A N 1
ATOM 907 C CA . THR A 1 112 ? 2.543 -1.211 0.528 1.00 95.25 112 THR A CA 1
ATOM 908 C C . THR A 1 112 ? 1.373 -2.168 0.392 1.00 95.25 112 THR A C 1
ATOM 910 O O . THR A 1 112 ? 0.529 -2.246 1.288 1.00 95.25 112 THR A O 1
ATOM 913 N N . ILE A 1 113 ? 1.393 -2.971 -0.665 1.00 92.94 113 ILE A N 1
ATOM 914 C CA . ILE A 1 113 ? 0.561 -4.165 -0.802 1.00 92.94 113 ILE A CA 1
ATOM 915 C C . ILE A 1 113 ? 1.502 -5.365 -0.829 1.00 92.94 113 ILE A C 1
ATOM 917 O O . ILE A 1 113 ? 2.321 -5.481 -1.744 1.00 92.94 113 ILE A O 1
ATOM 921 N N . SER A 1 114 ? 1.434 -6.251 0.164 1.00 86.94 114 SER A N 1
ATOM 922 C CA . SER A 1 114 ? 2.308 -7.426 0.148 1.00 86.94 114 SER A CA 1
ATOM 923 C C . SER A 1 114 ? 1.796 -8.651 0.880 1.00 86.94 114 SER A C 1
ATOM 925 O O . SER A 1 114 ? 0.896 -8.577 1.701 1.00 86.94 114 SER A O 1
ATOM 927 N N . HIS A 1 115 ? 2.386 -9.817 0.624 1.00 82.44 115 HIS A N 1
ATOM 928 C CA . HIS A 1 115 ? 2.104 -10.966 1.484 1.00 82.44 115 HIS A CA 1
ATOM 929 C C . HIS A 1 115 ? 2.785 -10.789 2.850 1.00 82.44 115 HIS A C 1
ATOM 931 O O . HIS A 1 115 ? 2.152 -10.952 3.891 1.00 82.44 115 HIS A O 1
ATOM 937 N N . HIS A 1 116 ? 4.054 -10.385 2.856 1.00 89.44 116 HIS A N 1
ATOM 938 C CA . HIS A 1 116 ? 4.795 -10.021 4.061 1.00 89.44 116 HIS A CA 1
ATOM 939 C C . HIS A 1 116 ? 5.357 -8.606 3.916 1.00 89.44 116 HIS A C 1
ATOM 941 O O . HIS A 1 116 ? 6.044 -8.307 2.936 1.00 89.44 116 HIS A O 1
ATOM 947 N N . SER A 1 117 ? 5.078 -7.722 4.872 1.00 94.06 117 SER A N 1
ATOM 948 C CA . SER A 1 117 ? 5.691 -6.390 4.953 1.00 94.06 117 SER A CA 1
ATOM 949 C C . SER A 1 117 ? 6.416 -6.216 6.278 1.00 94.06 117 SER A C 1
ATOM 951 O O . SER A 1 117 ? 5.810 -6.385 7.338 1.00 94.06 117 SER A O 1
ATOM 953 N N . HIS A 1 118 ? 7.677 -5.806 6.205 1.00 96.50 118 HIS A N 1
ATOM 954 C CA . HIS A 1 118 ? 8.427 -5.286 7.336 1.00 96.50 118 HIS A CA 1
ATOM 955 C C . HIS A 1 118 ? 8.802 -3.833 7.054 1.00 96.50 118 HIS A C 1
ATOM 957 O O . HIS A 1 118 ? 9.492 -3.534 6.075 1.00 96.50 118 HIS A O 1
ATOM 963 N N . ILE A 1 119 ? 8.317 -2.929 7.897 1.00 93.19 119 ILE A N 1
ATOM 964 C CA . ILE A 1 119 ? 8.550 -1.496 7.765 1.00 93.19 119 ILE A CA 1
ATOM 965 C C . ILE A 1 119 ? 9.280 -1.016 9.017 1.00 93.19 119 ILE A C 1
ATOM 967 O O . ILE A 1 119 ? 8.701 -0.992 10.102 1.00 93.19 119 ILE A O 1
ATOM 971 N N . SER A 1 120 ? 10.535 -0.611 8.833 1.00 90.06 120 SER A N 1
ATOM 972 C CA . SER A 1 120 ? 11.381 0.034 9.839 1.00 90.06 120 SER A CA 1
ATOM 973 C C . SER A 1 120 ? 11.726 1.442 9.354 1.00 90.06 120 SER A C 1
ATOM 975 O O . SER A 1 120 ? 12.669 1.639 8.596 1.00 90.06 120 SER A O 1
ATOM 977 N N . SER A 1 121 ? 10.875 2.423 9.652 1.00 77.25 121 SER A N 1
ATOM 978 C CA . SER A 1 121 ? 10.962 3.756 9.026 1.00 77.25 121 SER A CA 1
ATOM 979 C C . SER A 1 121 ? 10.399 4.862 9.916 1.00 77.25 121 SER A C 1
ATOM 981 O O . SER A 1 121 ? 9.776 4.583 10.932 1.00 77.25 121 SER A O 1
ATOM 983 N N . GLN A 1 122 ? 10.585 6.131 9.553 1.00 81.31 122 GLN A N 1
ATOM 984 C CA . GLN A 1 122 ? 9.943 7.268 10.239 1.00 81.31 122 GLN A CA 1
ATOM 985 C C . GLN A 1 122 ? 9.153 8.144 9.256 1.00 81.31 122 GLN A C 1
ATOM 987 O O . GLN A 1 122 ? 9.520 9.298 9.041 1.00 81.31 122 GLN A O 1
ATOM 992 N N . PRO A 1 123 ? 8.112 7.611 8.593 1.00 82.94 123 PRO A N 1
ATOM 993 C CA . PRO A 1 123 ? 7.367 8.382 7.619 1.00 82.94 123 PRO A CA 1
ATOM 994 C C . PRO A 1 123 ? 6.267 9.206 8.257 1.00 82.94 123 PRO A C 1
ATOM 996 O O . PRO A 1 123 ? 5.824 8.891 9.347 1.00 82.94 123 PRO A O 1
ATOM 999 N N . TYR A 1 124 ? 5.749 10.219 7.572 1.00 88.25 124 TYR A N 1
ATOM 1000 C CA . TYR A 1 124 ? 4.563 10.912 8.075 1.00 88.25 124 TYR A CA 1
ATOM 1001 C C . TYR A 1 124 ? 3.336 9.984 8.048 1.00 88.25 124 TYR A C 1
ATOM 1003 O O . TYR A 1 124 ? 2.581 9.920 9.020 1.00 88.25 124 TYR A O 1
ATOM 1011 N N . LEU A 1 125 ? 3.173 9.206 6.972 1.00 93.88 125 LEU A N 1
ATOM 1012 C CA . LEU A 1 125 ? 2.023 8.324 6.772 1.00 93.88 125 LEU A CA 1
ATOM 1013 C C . LEU A 1 125 ? 2.433 6.922 6.307 1.00 93.88 125 LEU A C 1
ATOM 1015 O O . LEU A 1 125 ? 3.249 6.769 5.394 1.00 93.88 125 LEU A O 1
ATOM 1019 N N . ILE A 1 126 ? 1.810 5.902 6.905 1.00 94.94 126 ILE A N 1
ATOM 1020 C CA . ILE A 1 126 ? 1.912 4.501 6.482 1.00 94.94 126 ILE A CA 1
ATOM 1021 C C . ILE A 1 126 ? 0.529 3.959 6.136 1.00 94.94 126 ILE A C 1
ATOM 1023 O O . ILE A 1 126 ? -0.378 3.977 6.969 1.00 94.94 126 ILE A O 1
ATOM 1027 N N . THR A 1 127 ? 0.407 3.381 4.944 1.00 96.44 127 THR A N 1
ATOM 1028 C CA . THR A 1 127 ? -0.726 2.541 4.553 1.00 96.44 127 THR A CA 1
ATOM 1029 C C . THR A 1 127 ? -0.232 1.162 4.138 1.00 96.44 127 THR A C 1
ATOM 1031 O O . THR A 1 127 ? 0.560 1.036 3.200 1.00 96.44 127 THR A O 1
ATOM 1034 N N . THR A 1 128 ? -0.704 0.118 4.817 1.00 95.69 128 THR A N 1
ATOM 1035 C CA . THR A 1 128 ? -0.370 -1.271 4.484 1.00 95.69 128 THR A CA 1
ATOM 1036 C C . THR A 1 128 ? -1.616 -2.111 4.236 1.00 95.69 128 THR A C 1
ATOM 1038 O O . THR A 1 128 ? -2.595 -2.054 4.980 1.00 95.69 128 THR A O 1
ATOM 1041 N N . ILE A 1 129 ? -1.557 -2.934 3.192 1.00 94.75 129 ILE A N 1
ATOM 1042 C CA . ILE A 1 129 ? -2.471 -4.053 2.972 1.00 94.75 129 ILE A CA 1
ATOM 1043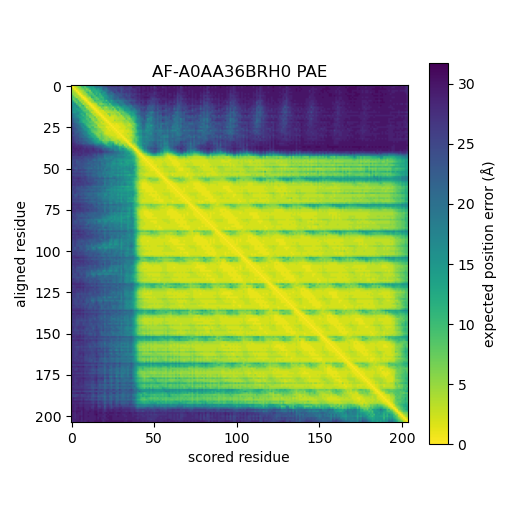 C C . ILE A 1 129 ? -1.603 -5.301 2.885 1.00 94.75 129 ILE A C 1
ATOM 1045 O O . ILE A 1 129 ? -0.784 -5.411 1.970 1.00 94.75 129 ILE A O 1
ATOM 1049 N N . SER A 1 130 ? -1.723 -6.220 3.844 1.00 91.44 130 SER A N 1
ATOM 1050 C CA . SER A 1 130 ? -0.852 -7.397 3.837 1.00 91.44 130 SER A CA 1
ATOM 1051 C C . SER A 1 130 ? -1.421 -8.653 4.470 1.00 91.44 130 SER A C 1
ATOM 1053 O O . SER A 1 130 ? -2.349 -8.592 5.260 1.00 91.44 130 SER A O 1
ATOM 1055 N N . HIS A 1 131 ? -0.847 -9.821 4.179 1.00 88.69 131 HIS A N 1
ATOM 1056 C CA . HIS A 1 131 ? -1.161 -10.993 4.998 1.00 88.69 131 HIS A CA 1
ATOM 1057 C C . HIS A 1 131 ? -0.492 -10.871 6.379 1.00 88.69 131 HIS A C 1
ATOM 1059 O O . HIS A 1 131 ? -1.147 -11.042 7.405 1.00 88.69 131 HIS A O 1
ATOM 1065 N N . HIS A 1 132 ? 0.791 -10.510 6.415 1.00 92.75 132 HIS A N 1
ATOM 1066 C CA . HIS A 1 132 ? 1.531 -10.220 7.642 1.00 92.7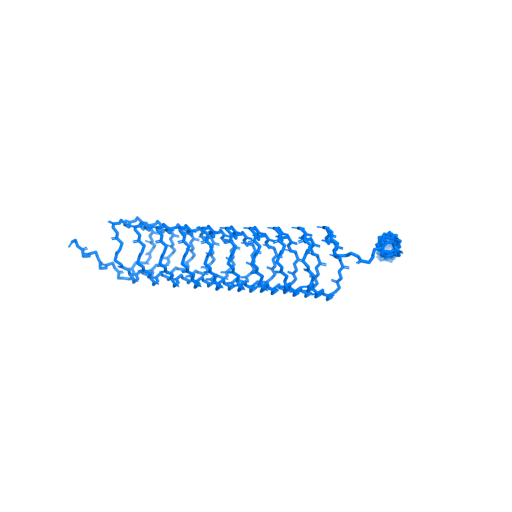5 132 HIS A CA 1
ATOM 1067 C C . HIS A 1 132 ? 2.205 -8.848 7.554 1.00 92.75 132 HIS A C 1
ATOM 1069 O O . HIS A 1 132 ? 3.081 -8.645 6.706 1.00 92.75 132 HIS A O 1
ATOM 1075 N N . SER A 1 133 ? 1.867 -7.942 8.473 1.00 94.81 133 SER A N 1
ATOM 1076 C CA . SER A 1 133 ? 2.559 -6.660 8.633 1.00 94.81 133 SER A CA 1
ATOM 1077 C C . SER A 1 133 ? 3.255 -6.550 9.977 1.00 94.81 133 SER A C 1
ATOM 1079 O O . SER A 1 133 ? 2.618 -6.679 11.021 1.00 94.81 133 SER A O 1
ATOM 1081 N N . HIS A 1 134 ? 4.541 -6.212 9.933 1.00 96.06 134 HIS A N 1
ATOM 1082 C CA . HIS A 1 134 ? 5.303 -5.743 11.078 1.00 96.06 134 HIS A CA 1
ATOM 1083 C C . HIS A 1 134 ? 5.724 -4.292 10.843 1.00 96.06 134 HIS A C 1
ATOM 1085 O O . HIS A 1 134 ? 6.458 -3.990 9.896 1.00 96.06 134 HIS A O 1
ATOM 1091 N N . ILE A 1 135 ? 5.243 -3.394 11.696 1.00 92.62 135 ILE A N 1
ATOM 1092 C CA . ILE A 1 135 ? 5.522 -1.964 11.619 1.00 92.62 135 ILE A CA 1
ATOM 1093 C C . ILE A 1 135 ? 6.266 -1.559 12.891 1.00 92.62 135 ILE A C 1
ATOM 1095 O O . ILE A 1 135 ? 5.696 -1.577 13.983 1.00 92.62 135 ILE A O 1
ATOM 1099 N N . SER A 1 136 ? 7.534 -1.184 12.736 1.00 89.94 136 SER A N 1
ATOM 1100 C CA . SER A 1 136 ? 8.367 -0.605 13.789 1.00 89.94 136 SER A CA 1
ATOM 1101 C C . SER A 1 136 ? 8.822 0.782 13.345 1.00 89.94 136 SER A C 1
ATOM 1103 O O . SER A 1 136 ? 9.805 0.943 12.630 1.00 89.94 136 SER A O 1
ATOM 1105 N N . SER A 1 137 ? 8.024 1.794 13.666 1.00 77.12 137 SER A N 1
ATOM 1106 C CA . SER A 1 137 ? 8.182 3.141 13.110 1.00 77.12 137 SER A CA 1
ATOM 1107 C C . SER A 1 137 ? 7.666 4.220 14.060 1.00 77.12 137 SER A C 1
ATOM 1109 O O . SER A 1 137 ? 7.055 3.916 15.077 1.00 77.12 137 SER A O 1
ATOM 1111 N N . GLN A 1 138 ? 7.885 5.498 13.752 1.00 81.69 138 GLN A N 1
ATOM 1112 C CA . GLN A 1 138 ? 7.272 6.620 14.486 1.00 81.69 138 GLN A CA 1
ATOM 1113 C C . GLN A 1 138 ? 6.502 7.553 13.540 1.00 81.69 138 GLN A C 1
ATOM 1115 O O . GLN A 1 138 ? 6.902 8.701 13.359 1.00 81.69 138 GLN A O 1
ATOM 1120 N N . PRO A 1 139 ? 5.442 7.073 12.866 1.00 82.75 139 PRO A N 1
ATOM 1121 C CA . PRO A 1 139 ? 4.730 7.888 11.904 1.00 82.75 139 PRO A CA 1
ATOM 1122 C C . PRO A 1 139 ? 3.659 8.740 12.553 1.00 82.75 139 PRO A C 1
ATOM 1124 O O . PRO A 1 139 ? 3.180 8.409 13.624 1.00 82.75 139 PRO A O 1
ATOM 1127 N N . TYR A 1 140 ? 3.204 9.799 11.893 1.00 88.12 140 TYR A N 1
ATOM 1128 C CA . TYR A 1 140 ? 2.038 10.524 12.395 1.00 88.12 140 TYR A CA 1
ATOM 1129 C C . TYR A 1 140 ? 0.775 9.648 12.312 1.00 88.12 140 TYR A C 1
ATOM 1131 O O . TYR A 1 140 ? 0.002 9.580 13.270 1.00 88.12 140 TYR A O 1
ATOM 1139 N N . LEU A 1 141 ? 0.601 8.915 11.206 1.00 93.75 141 LEU A N 1
ATOM 1140 C CA . LEU A 1 141 ? -0.577 8.083 10.957 1.00 93.75 141 LEU A CA 1
ATOM 1141 C C . LEU A 1 141 ? -0.214 6.680 10.457 1.00 93.75 141 LEU A C 1
ATOM 1143 O O . LEU A 1 141 ? 0.611 6.523 9.552 1.00 93.75 141 LEU A O 1
ATOM 1147 N N . ILE A 1 142 ? -0.892 5.666 11.006 1.00 94.75 142 ILE A N 1
ATOM 1148 C CA . ILE A 1 142 ? -0.858 4.280 10.518 1.00 94.75 142 ILE A CA 1
ATOM 1149 C C . ILE A 1 142 ? -2.261 3.832 10.123 1.00 94.75 142 ILE A C 1
ATOM 1151 O O . ILE A 1 142 ? -3.183 3.859 10.939 1.00 94.75 142 ILE A O 1
ATOM 1155 N N . THR A 1 143 ? -2.394 3.325 8.902 1.00 96.19 143 THR A N 1
ATOM 1156 C CA . THR A 1 143 ? -3.538 2.526 8.461 1.00 96.19 143 THR A CA 1
ATOM 1157 C C . THR A 1 143 ? -3.045 1.155 8.023 1.00 96.19 143 THR A C 1
ATOM 1159 O O . THR A 1 143 ? -2.231 1.060 7.106 1.00 96.19 143 THR A O 1
ATOM 1162 N N . ALA A 1 144 ? -3.533 0.094 8.661 1.00 94.81 144 ALA A N 1
ATOM 1163 C CA . ALA A 1 144 ? -3.161 -1.273 8.310 1.00 94.81 144 ALA A CA 1
ATOM 1164 C C . ALA A 1 144 ? -4.394 -2.164 8.144 1.00 94.81 144 ALA A C 1
ATOM 1166 O O . ALA A 1 144 ? -5.242 -2.251 9.033 1.00 94.81 144 ALA A O 1
ATOM 1167 N N . ILE A 1 145 ? -4.460 -2.862 7.014 1.00 95.62 145 ILE A N 1
ATOM 1168 C CA . ILE A 1 145 ? -5.416 -3.938 6.760 1.00 95.62 145 ILE A CA 1
ATOM 1169 C C . ILE A 1 145 ? -4.606 -5.221 6.628 1.00 95.62 145 ILE A C 1
ATOM 1171 O O . ILE A 1 145 ? -3.776 -5.332 5.722 1.00 95.62 145 ILE A O 1
ATOM 1175 N N . SER A 1 146 ? -4.790 -6.182 7.532 1.00 93.50 146 SER A N 1
ATOM 1176 C CA . SER A 1 146 ? -3.995 -7.410 7.460 1.00 93.50 146 SER A CA 1
ATOM 1177 C C . SER A 1 146 ? -4.628 -8.657 8.045 1.00 93.50 146 SER A C 1
ATOM 1179 O O . SER A 1 146 ? -5.568 -8.580 8.819 1.00 93.50 146 SER A O 1
ATOM 1181 N N . HIS A 1 147 ? -4.101 -9.837 7.722 1.00 92.38 147 HIS A N 1
ATOM 1182 C CA . HIS A 1 147 ? -4.463 -11.020 8.503 1.00 92.38 147 HIS A CA 1
ATOM 1183 C C . HIS A 1 147 ? -3.800 -10.959 9.889 1.00 92.38 147 HIS A C 1
ATOM 1185 O O . HIS A 1 147 ? -4.472 -11.103 10.909 1.00 92.38 147 HIS A O 1
ATOM 1191 N N . HIS A 1 148 ? -2.501 -10.664 9.939 1.00 94.12 148 HIS A N 1
ATOM 1192 C CA . HIS A 1 148 ? -1.751 -10.446 11.174 1.00 94.12 148 HIS A CA 1
ATOM 1193 C C . HIS A 1 148 ? -1.045 -9.089 11.145 1.00 94.12 148 HIS A C 1
ATOM 1195 O O . HIS A 1 148 ? -0.203 -8.837 10.280 1.00 94.12 148 HIS A O 1
ATOM 1201 N N . SER A 1 149 ? -1.340 -8.253 12.139 1.00 93.69 149 SER A N 1
ATOM 1202 C CA . SER A 1 149 ? -0.708 -6.952 12.346 1.00 93.69 149 SER A CA 1
ATOM 1203 C C . SER A 1 149 ? 0.066 -6.939 13.656 1.00 93.69 149 SER A C 1
ATOM 1205 O O . SER A 1 149 ? -0.499 -7.227 14.713 1.00 93.69 149 SER A O 1
ATOM 1207 N N . HIS A 1 150 ? 1.341 -6.564 13.591 1.00 95.00 150 HIS A N 1
ATOM 1208 C CA . HIS A 1 150 ? 2.144 -6.204 14.750 1.00 95.00 150 HIS A CA 1
ATOM 1209 C C . HIS A 1 150 ? 2.655 -4.772 14.590 1.00 95.00 150 HIS A C 1
ATOM 1211 O O . HIS A 1 150 ? 3.432 -4.471 13.680 1.00 95.00 150 HIS A O 1
ATOM 1217 N N . ILE A 1 151 ? 2.217 -3.893 15.485 1.00 91.69 151 ILE A N 1
ATOM 1218 C CA . ILE A 1 151 ? 2.572 -2.477 15.483 1.00 91.69 151 ILE A CA 1
ATOM 1219 C C . ILE A 1 151 ? 3.326 -2.170 16.774 1.00 91.69 151 ILE A C 1
ATOM 1221 O O . ILE A 1 151 ? 2.758 -2.228 17.865 1.00 91.69 151 ILE A O 1
ATOM 1225 N N . SER A 1 152 ? 4.603 -1.825 16.627 1.00 89.75 152 SER A N 1
ATOM 1226 C CA . SER A 1 152 ? 5.495 -1.383 17.698 1.00 89.75 152 SER A CA 1
ATOM 1227 C C . SER A 1 152 ? 6.006 0.022 17.382 1.00 89.75 152 SER A C 1
ATOM 1229 O O . SER A 1 152 ? 7.098 0.182 16.834 1.00 89.75 152 SER A O 1
ATOM 1231 N N . SER A 1 153 ? 5.191 1.039 17.658 1.00 78.62 153 SER A N 1
ATOM 1232 C CA . SER A 1 153 ? 5.404 2.417 17.189 1.00 78.62 153 SER A CA 1
ATOM 1233 C C . SER A 1 153 ? 4.939 3.475 18.198 1.00 78.62 153 SER A C 1
ATOM 1235 O O . SER A 1 153 ? 4.412 3.147 19.254 1.00 78.62 153 SER A O 1
ATOM 1237 N N . GLN A 1 154 ? 5.130 4.765 17.907 1.00 81.19 154 GLN A N 1
ATOM 1238 C CA . GLN A 1 154 ? 4.544 5.874 18.687 1.00 81.19 154 GLN A CA 1
ATOM 1239 C C . GLN A 1 154 ? 3.810 6.873 17.777 1.00 81.19 154 GLN A C 1
ATOM 1241 O O . GLN A 1 154 ? 4.267 8.004 17.621 1.00 81.19 154 GLN A O 1
ATOM 1246 N N . PRO A 1 155 ? 2.719 6.465 17.108 1.00 82.81 155 PRO A N 1
ATOM 1247 C CA . PRO A 1 155 ? 2.050 7.328 16.155 1.00 82.81 155 PRO A CA 1
ATOM 1248 C C . PRO A 1 155 ? 0.995 8.204 16.806 1.00 82.81 155 PRO A C 1
ATOM 1250 O O . PRO A 1 155 ? 0.476 7.861 17.856 1.00 82.81 155 PRO A O 1
ATOM 1253 N N . TYR A 1 156 ? 0.600 9.303 16.170 1.00 87.50 156 TYR A N 1
ATOM 1254 C CA . TYR A 1 156 ? -0.539 10.071 16.675 1.00 87.50 156 TYR A CA 1
ATOM 1255 C C . TYR A 1 156 ? -1.842 9.265 16.534 1.00 87.50 156 TYR A C 1
ATOM 1257 O O . TYR A 1 156 ? -2.623 9.175 17.483 1.00 87.50 156 TYR A O 1
ATOM 1265 N N . LEU A 1 157 ? -2.044 8.611 15.384 1.00 92.50 157 LEU A N 1
ATOM 1266 C CA . LEU A 1 157 ? -3.258 7.851 15.082 1.00 92.50 157 LEU A CA 1
ATOM 1267 C C . LEU A 1 157 ? -2.952 6.458 14.517 1.00 92.50 157 LEU A C 1
ATOM 1269 O O . LEU A 1 157 ? -2.135 6.308 13.606 1.00 92.50 157 LEU A O 1
ATOM 1273 N N . ILE A 1 158 ? -3.668 5.449 15.023 1.00 93.12 158 ILE A N 1
ATOM 1274 C CA . ILE A 1 158 ? -3.668 4.078 14.494 1.00 93.12 158 ILE A CA 1
ATOM 1275 C C . ILE A 1 158 ? -5.076 3.691 14.054 1.00 93.12 158 ILE A C 1
ATOM 1277 O O . ILE A 1 158 ? -6.020 3.742 14.842 1.00 93.12 158 ILE A O 1
ATOM 1281 N N . THR A 1 159 ? -5.204 3.217 12.819 1.00 94.94 159 THR A N 1
ATOM 1282 C CA . THR A 1 159 ? -6.390 2.517 12.320 1.00 94.94 159 THR A CA 1
ATOM 1283 C C . THR A 1 159 ? -5.994 1.134 11.825 1.00 94.94 159 THR A C 1
ATOM 1285 O O . THR A 1 159 ? -5.132 0.997 10.958 1.00 94.94 159 THR A O 1
ATOM 1288 N N . THR A 1 160 ? -6.622 0.098 12.376 1.00 93.81 160 THR A N 1
ATOM 1289 C CA . THR A 1 160 ? -6.331 -1.298 12.029 1.00 93.81 160 THR A CA 1
ATOM 1290 C C . THR A 1 160 ? -7.604 -2.077 11.743 1.00 93.81 160 THR A C 1
ATOM 1292 O O . THR A 1 160 ? -8.586 -1.968 12.478 1.00 93.81 160 THR A O 1
ATOM 1295 N N . ILE A 1 161 ? -7.565 -2.887 10.689 1.00 93.94 161 ILE A N 1
ATOM 1296 C CA . ILE A 1 161 ? -8.545 -3.939 10.418 1.00 93.94 161 ILE A CA 1
ATOM 1297 C C . ILE A 1 161 ? -7.757 -5.234 10.256 1.00 93.94 161 ILE A C 1
ATOM 1299 O O . ILE A 1 161 ? -6.984 -5.356 9.303 1.00 93.94 161 ILE A O 1
ATOM 1303 N N . SER A 1 162 ? -7.903 -6.191 11.173 1.00 92.12 162 SER A N 1
ATOM 1304 C CA . SER A 1 162 ? -7.161 -7.446 11.044 1.00 92.12 162 SER A CA 1
ATOM 1305 C C . SER A 1 162 ? -7.798 -8.681 11.657 1.00 92.12 162 SER A C 1
ATOM 1307 O O . SER A 1 162 ? -8.708 -8.590 12.465 1.00 92.12 162 SER A O 1
ATOM 1309 N N . HIS A 1 163 ? -7.326 -9.877 11.299 1.00 90.62 163 HIS A N 1
ATOM 1310 C CA . HIS A 1 163 ? -7.745 -11.079 12.027 1.00 90.62 163 HIS A CA 1
ATOM 1311 C C . HIS A 1 163 ? -7.098 -11.106 13.420 1.00 90.62 163 HIS A C 1
ATOM 1313 O O . HIS A 1 163 ? -7.789 -11.208 14.433 1.00 90.62 163 HIS A O 1
ATOM 1319 N N . HIS A 1 164 ? -5.779 -10.922 13.477 1.00 91.38 164 HIS A N 1
ATOM 1320 C CA . HIS A 1 164 ? -5.016 -10.751 14.710 1.00 91.38 164 HIS A CA 1
ATOM 1321 C C . HIS A 1 164 ? -4.315 -9.396 14.713 1.00 91.38 164 HIS A C 1
ATOM 1323 O O . HIS A 1 164 ? -3.634 -9.028 13.751 1.00 91.38 164 HIS A O 1
ATOM 1329 N N . ASN A 1 165 ? -4.460 -8.657 15.807 1.00 90.31 165 ASN A N 1
ATOM 1330 C CA . ASN A 1 165 ? -3.813 -7.369 15.999 1.00 90.31 165 ASN A CA 1
ATOM 1331 C C . ASN A 1 165 ? -3.046 -7.348 17.317 1.00 90.31 165 ASN A C 1
ATOM 1333 O O . ASN A 1 165 ? -3.611 -7.648 18.371 1.00 90.31 165 ASN A O 1
ATOM 1337 N N . HIS A 1 166 ? -1.779 -6.958 17.253 1.00 91.94 166 HIS A N 1
ATOM 1338 C CA . HIS A 1 166 ? -0.963 -6.663 18.416 1.00 91.94 166 HIS A CA 1
ATOM 1339 C C . HIS A 1 166 ? -0.425 -5.239 18.302 1.00 91.94 166 HIS A C 1
ATOM 1341 O O . HIS A 1 166 ? 0.346 -4.925 17.393 1.00 91.94 166 HIS A O 1
ATOM 1347 N N . ILE A 1 167 ? -0.828 -4.382 19.233 1.00 88.25 167 ILE A N 1
ATOM 1348 C CA . ILE A 1 167 ? -0.375 -2.998 19.313 1.00 88.25 167 ILE A CA 1
ATOM 1349 C C . ILE A 1 167 ? 0.410 -2.828 20.613 1.00 88.25 167 ILE A C 1
ATOM 1351 O O . ILE A 1 167 ? -0.155 -2.922 21.701 1.00 88.25 167 ILE A O 1
ATOM 1355 N N . SER A 1 168 ? 1.699 -2.525 20.494 1.00 88.31 168 SER A N 1
ATOM 1356 C CA . SER A 1 168 ? 2.557 -2.073 21.590 1.00 88.31 168 SER A CA 1
ATOM 1357 C C . SER A 1 168 ? 3.045 -0.662 21.266 1.00 88.31 168 SER A C 1
ATOM 1359 O O . SER A 1 168 ? 4.017 -0.472 20.542 1.00 88.31 168 SER A O 1
ATOM 1361 N N . SER A 1 169 ? 2.291 0.350 21.695 1.00 79.25 169 SER A N 1
ATOM 1362 C CA . SER A 1 169 ? 2.540 1.745 21.299 1.00 79.25 169 SER A CA 1
ATOM 1363 C C . SER A 1 169 ? 2.022 2.749 22.331 1.00 79.25 169 SER A C 1
ATOM 1365 O O . SER A 1 169 ? 1.434 2.369 23.338 1.00 79.25 169 SER A O 1
ATOM 1367 N N . GLN A 1 170 ? 2.243 4.045 22.108 1.00 80.88 170 GLN A N 1
ATOM 1368 C CA . GLN A 1 170 ? 1.639 5.127 22.902 1.00 80.88 170 GLN A CA 1
ATOM 1369 C C . GLN A 1 170 ? 0.956 6.156 21.989 1.00 80.88 170 GLN A C 1
ATOM 1371 O O . GLN A 1 170 ? 1.440 7.282 21.878 1.00 80.88 170 GLN A O 1
ATOM 1376 N N . PRO A 1 171 ? -0.116 5.781 21.273 1.00 83.38 171 PRO A N 1
ATOM 1377 C CA . PRO A 1 171 ? -0.748 6.684 20.336 1.00 83.38 171 PRO A CA 1
ATOM 1378 C C . PRO A 1 171 ? -1.751 7.602 21.015 1.00 83.38 171 PRO A C 1
ATOM 1380 O O . PRO A 1 171 ? -2.234 7.294 22.097 1.00 83.38 171 PRO A O 1
ATOM 1383 N N . TYR A 1 172 ? -2.110 8.713 20.378 1.00 85.62 172 TYR A N 1
ATOM 1384 C CA . TYR A 1 172 ? -3.200 9.543 20.889 1.00 85.62 172 TYR A CA 1
ATOM 1385 C C . TYR A 1 172 ? -4.551 8.844 20.677 1.00 85.62 172 TYR A C 1
ATOM 1387 O O . TYR A 1 172 ? -5.362 8.769 21.602 1.00 85.62 172 TYR A O 1
ATOM 1395 N N . LEU A 1 173 ? -4.767 8.264 19.490 1.00 89.00 173 LEU A N 1
ATOM 1396 C CA . LEU A 1 173 ? -6.014 7.592 19.120 1.00 89.00 173 LEU A CA 1
ATOM 1397 C C . LEU A 1 173 ? -5.774 6.212 18.496 1.00 89.00 173 LEU A C 1
ATOM 1399 O O . LEU A 1 173 ? -4.939 6.060 17.601 1.00 89.00 173 LEU A O 1
ATOM 1403 N N . ILE A 1 174 ? -6.565 5.221 18.920 1.00 89.94 174 ILE A N 1
ATOM 1404 C CA . ILE A 1 174 ? -6.621 3.884 18.311 1.00 89.94 174 ILE A CA 1
ATOM 1405 C C . ILE A 1 174 ? -8.039 3.577 17.843 1.00 89.94 174 ILE A C 1
ATOM 1407 O O . ILE A 1 174 ? -8.983 3.612 18.629 1.00 89.94 174 ILE A O 1
ATOM 1411 N N . THR A 1 175 ? -8.167 3.187 16.578 1.00 91.94 175 THR A N 1
ATOM 1412 C CA . THR A 1 175 ? -9.341 2.496 16.035 1.00 91.94 175 THR A CA 1
ATOM 1413 C C . THR A 1 175 ? -8.929 1.102 15.568 1.00 91.94 175 THR A C 1
ATOM 1415 O O . THR A 1 175 ? -8.042 0.964 14.723 1.00 91.94 175 THR A O 1
ATOM 1418 N N . ALA A 1 176 ? -9.544 0.059 16.118 1.00 90.56 176 ALA A N 1
ATOM 1419 C CA . ALA A 1 176 ? -9.218 -1.326 15.793 1.00 90.56 176 ALA A CA 1
ATOM 1420 C C . ALA A 1 176 ? -10.479 -2.163 15.560 1.00 90.56 176 ALA A C 1
ATOM 1422 O O . ALA A 1 176 ? -11.392 -2.176 16.385 1.00 90.56 176 ALA A O 1
ATOM 1423 N N . ILE A 1 177 ? -10.510 -2.896 14.452 1.00 90.56 177 ILE A N 1
ATOM 1424 C CA . ILE A 1 177 ? -11.515 -3.922 14.172 1.00 90.56 177 ILE A CA 1
ATOM 1425 C C . ILE A 1 177 ? -10.762 -5.232 13.994 1.00 90.56 177 ILE A C 1
ATOM 1427 O O . ILE A 1 177 ? -10.007 -5.365 13.028 1.00 90.56 177 ILE A O 1
ATOM 1431 N N . SER A 1 178 ? -10.929 -6.193 14.904 1.00 88.88 178 SER A N 1
ATOM 1432 C CA . SER A 1 178 ? -10.242 -7.474 14.746 1.00 88.88 178 SER A CA 1
ATOM 1433 C C . SER A 1 178 ? -10.936 -8.690 15.336 1.00 88.88 178 SER A C 1
ATOM 1435 O O . SER A 1 178 ? -11.797 -8.578 16.196 1.00 88.88 178 SER A O 1
ATOM 1437 N N . HIS A 1 179 ? -10.574 -9.893 14.888 1.00 86.06 179 HIS A N 1
ATOM 1438 C CA . HIS A 1 179 ? -11.066 -11.106 15.549 1.00 86.06 179 HIS A CA 1
ATOM 1439 C C . HIS A 1 179 ? -10.413 -11.261 16.931 1.00 86.06 179 HIS A C 1
ATOM 1441 O O . HIS A 1 179 ? -11.102 -11.436 17.936 1.00 86.06 179 HIS A O 1
ATOM 1447 N N . HIS A 1 180 ? -9.090 -11.092 16.985 1.00 86.38 180 HIS A N 1
ATOM 1448 C CA . HIS A 1 180 ? -8.294 -11.048 18.206 1.00 86.38 180 HIS A CA 1
ATOM 1449 C C . HIS A 1 180 ? -7.531 -9.730 18.300 1.00 86.38 180 HIS A C 1
ATOM 1451 O O . HIS A 1 180 ? -6.873 -9.309 17.340 1.00 86.38 180 HIS A O 1
ATOM 1457 N N . ASN A 1 181 ? -7.587 -9.093 19.466 1.00 84.81 181 ASN A N 1
ATOM 1458 C CA . ASN A 1 181 ? -6.890 -7.840 19.724 1.00 84.81 181 ASN A CA 1
ATOM 1459 C C . ASN A 1 181 ? -6.112 -7.908 21.038 1.00 84.81 181 ASN A C 1
ATOM 1461 O O . ASN A 1 181 ? -6.666 -8.314 22.062 1.00 84.81 181 ASN A O 1
ATOM 1465 N N . HIS A 1 182 ? -4.859 -7.464 20.999 1.00 87.81 182 HIS A N 1
ATOM 1466 C CA . HIS A 1 182 ? -4.036 -7.219 22.175 1.00 87.81 182 HIS A CA 1
ATOM 1467 C C . HIS A 1 182 ? -3.431 -5.819 22.071 1.00 87.81 182 HIS A C 1
ATOM 1469 O O . HIS A 1 182 ? -2.650 -5.533 21.157 1.00 87.81 182 HIS A O 1
ATOM 1475 N N . ILE A 1 183 ? -3.808 -4.937 22.995 1.00 83.88 183 ILE A N 1
ATOM 1476 C CA . ILE A 1 183 ? -3.366 -3.543 23.013 1.00 83.88 183 ILE A CA 1
ATOM 1477 C C . ILE A 1 183 ? -2.635 -3.278 24.330 1.00 83.88 183 ILE A C 1
ATOM 1479 O O . ILE A 1 183 ? -3.249 -3.090 25.375 1.00 83.88 183 ILE A O 1
ATOM 1483 N N . SER A 1 184 ? -1.312 -3.178 24.253 1.00 85.69 184 SER A N 1
ATOM 1484 C CA . SER A 1 184 ? -0.461 -2.684 25.333 1.00 85.69 184 SER A CA 1
ATOM 1485 C C . SER A 1 184 ? -0.091 -1.228 25.036 1.00 85.69 184 SER A C 1
ATOM 1487 O O . SER A 1 184 ? 0.911 -0.940 24.379 1.00 85.69 184 SER A O 1
ATOM 1489 N N . SER A 1 185 ? -0.965 -0.297 25.432 1.00 76.88 185 SER A N 1
ATOM 1490 C CA . SER A 1 185 ? -0.787 1.143 25.195 1.00 76.88 185 SER A CA 1
ATOM 1491 C C . SER A 1 185 ? -1.526 2.003 26.226 1.00 76.88 185 SER A C 1
ATOM 1493 O O . SER A 1 185 ? -2.354 1.494 26.980 1.00 76.88 185 SER A O 1
ATOM 1495 N N . LYS A 1 186 ? -1.228 3.310 26.263 1.00 77.19 186 LYS A N 1
ATOM 1496 C CA . LYS A 1 186 ? -1.940 4.317 27.079 1.00 77.19 186 LYS A CA 1
ATOM 1497 C C . LYS A 1 186 ? -2.458 5.480 26.215 1.00 77.19 186 LYS A C 1
ATOM 1499 O O . LYS A 1 186 ? -1.911 6.578 26.301 1.00 77.19 186 LYS A O 1
ATOM 1504 N N . PRO A 1 187 ? -3.430 5.244 25.327 1.00 80.75 187 PRO A N 1
ATOM 1505 C CA . PRO A 1 187 ? -3.926 6.275 24.433 1.00 80.75 187 PRO A CA 1
ATOM 1506 C C . PRO A 1 187 ? -4.990 7.144 25.093 1.00 80.75 187 PRO A C 1
ATOM 1508 O O . PRO A 1 187 ? -5.645 6.725 26.045 1.00 80.75 187 PRO A O 1
ATOM 1511 N N . TYR A 1 188 ? -5.188 8.340 24.541 1.00 81.75 188 TYR A N 1
ATOM 1512 C CA . TYR A 1 188 ? -6.268 9.231 24.965 1.00 81.75 188 TYR A CA 1
ATOM 1513 C C . TYR A 1 188 ? -7.643 8.649 24.604 1.00 81.75 188 TYR A C 1
ATOM 1515 O O . TYR A 1 188 ? -8.588 8.766 25.379 1.00 81.75 188 TYR A O 1
ATOM 1523 N N . LEU A 1 189 ? -7.753 7.989 23.444 1.00 82.31 189 LEU A N 1
ATOM 1524 C CA . LEU A 1 189 ? -8.993 7.352 22.997 1.00 82.31 189 LEU A CA 1
ATOM 1525 C C . LEU A 1 189 ? -8.746 5.993 22.327 1.00 82.31 189 LEU A C 1
ATOM 1527 O O . LEU A 1 189 ? -7.893 5.868 21.445 1.00 82.31 189 LEU A O 1
ATOM 1531 N N . ILE A 1 190 ? -9.554 4.990 22.698 1.00 85.88 190 ILE A N 1
ATOM 1532 C CA . ILE A 1 190 ? -9.627 3.682 22.028 1.00 85.88 190 ILE A CA 1
ATOM 1533 C C . ILE A 1 190 ? -11.055 3.419 21.575 1.00 85.88 190 ILE A C 1
ATOM 1535 O O . ILE A 1 190 ? -11.991 3.459 22.369 1.00 85.88 190 ILE A O 1
ATOM 1539 N N . THR A 1 191 ? -11.209 3.059 20.307 1.00 87.50 191 THR A N 1
ATOM 1540 C CA . THR A 1 191 ? -12.407 2.409 19.778 1.00 87.50 191 THR A CA 1
ATOM 1541 C C . THR A 1 191 ? -11.997 1.048 19.228 1.00 87.50 191 THR A C 1
ATOM 1543 O O . THR A 1 191 ? -11.280 0.968 18.233 1.00 87.50 191 THR A O 1
ATOM 1546 N N . ALA A 1 192 ? -12.409 -0.029 19.894 1.00 84.38 192 ALA A N 1
ATOM 1547 C CA . ALA A 1 192 ? -12.067 -1.391 19.499 1.00 84.38 192 ALA A CA 1
ATOM 1548 C C . ALA A 1 192 ? -13.328 -2.249 19.368 1.00 84.38 192 ALA A C 1
ATOM 1550 O O . ALA A 1 192 ? -14.135 -2.309 20.293 1.00 84.38 192 ALA A O 1
ATOM 1551 N N . MET A 1 193 ? -13.472 -2.932 18.234 1.00 84.25 193 MET A N 1
ATOM 1552 C CA . MET A 1 1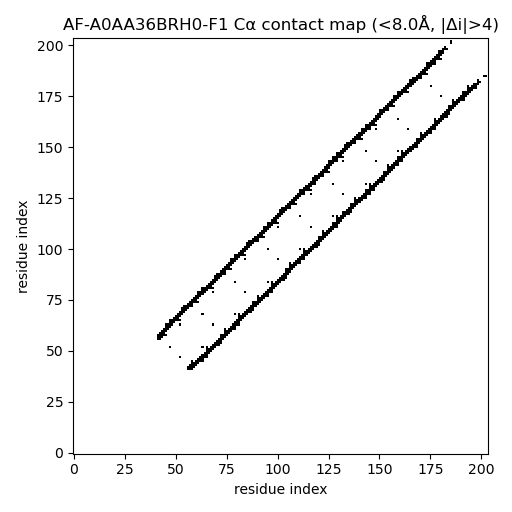93 ? -14.468 -3.983 18.028 1.00 84.25 193 MET A CA 1
ATOM 1553 C C . MET A 1 193 ? -13.730 -5.308 17.865 1.00 84.25 193 MET A C 1
ATOM 1555 O O . MET A 1 193 ? -12.962 -5.461 16.912 1.00 84.25 193 MET A O 1
ATOM 1559 N N . SER A 1 194 ? -13.937 -6.251 18.788 1.00 80.94 194 SER A N 1
ATOM 1560 C CA . SER A 1 194 ? -13.301 -7.563 18.698 1.00 80.94 194 SER A CA 1
ATOM 1561 C C . SER A 1 194 ? -14.159 -8.725 19.179 1.00 80.94 194 SER A C 1
ATOM 1563 O O . SER A 1 194 ? -14.984 -8.574 20.076 1.00 80.94 194 SER A O 1
ATOM 1565 N N . HIS A 1 195 ? -13.955 -9.899 18.566 1.00 74.38 195 HIS A N 1
ATOM 1566 C CA . HIS A 1 195 ? -14.588 -11.141 19.022 1.00 74.38 195 HIS A CA 1
ATOM 1567 C C . HIS A 1 195 ? -13.918 -11.668 20.294 1.00 74.38 195 HIS A C 1
ATOM 1569 O O . HIS A 1 195 ? -14.582 -12.293 21.115 1.00 74.38 195 HIS A O 1
ATOM 1575 N N . HIS A 1 196 ? -12.609 -11.458 20.456 1.00 70.06 196 HIS A N 1
ATOM 1576 C CA . HIS A 1 196 ? -11.840 -11.817 21.647 1.00 70.06 196 HIS A CA 1
ATOM 1577 C C . HIS A 1 196 ? -10.938 -10.640 22.039 1.00 70.06 196 HIS A C 1
ATOM 1579 O O . HIS A 1 196 ? -10.007 -10.286 21.308 1.00 70.06 196 HIS A O 1
ATOM 1585 N N . ASN A 1 197 ? -11.209 -10.052 23.206 1.00 60.97 197 ASN A N 1
ATOM 1586 C CA . ASN A 1 197 ? -10.477 -8.907 23.740 1.00 60.97 197 ASN A CA 1
ATOM 1587 C C . ASN A 1 197 ? -9.683 -9.347 24.976 1.00 60.97 197 ASN A C 1
ATOM 1589 O O . ASN A 1 197 ? -10.275 -9.649 26.012 1.00 60.97 197 ASN A O 1
ATOM 1593 N N . ILE A 1 198 ? -8.355 -9.414 24.867 1.00 57.56 198 ILE A N 1
ATOM 1594 C CA . ILE A 1 198 ? -7.481 -9.799 25.980 1.00 57.56 198 ILE A CA 1
ATOM 1595 C C . ILE A 1 198 ? -6.701 -8.546 26.390 1.00 57.56 198 ILE A C 1
ATOM 1597 O O . ILE A 1 198 ? -5.830 -8.079 25.666 1.00 57.56 198 ILE A O 1
ATOM 1601 N N . GLU A 1 199 ? -7.090 -8.018 27.552 1.00 56.38 199 GLU A N 1
ATOM 1602 C CA . GLU A 1 199 ? -6.534 -6.865 28.276 1.00 56.38 199 GLU A CA 1
ATOM 1603 C C . GLU A 1 199 ? -6.786 -5.463 27.666 1.00 56.38 199 GLU A C 1
ATOM 1605 O O . GLU A 1 199 ? -6.046 -4.950 26.833 1.00 56.38 199 GLU A O 1
ATOM 1610 N N . LEU A 1 200 ? -7.832 -4.795 28.174 1.00 52.62 200 LEU A N 1
ATOM 1611 C CA . LEU A 1 200 ? -8.001 -3.338 28.143 1.00 52.62 200 LEU A CA 1
ATOM 1612 C C . LEU A 1 200 ? -7.653 -2.791 29.536 1.00 52.62 200 LEU A C 1
ATOM 1614 O O . LEU A 1 200 ? -8.480 -2.854 30.444 1.00 52.62 200 LEU A O 1
ATOM 1618 N N . LYS A 1 201 ? -6.456 -2.226 29.725 1.00 48.84 201 LYS A N 1
ATOM 1619 C CA . LYS A 1 201 ? -6.192 -1.321 30.858 1.00 48.84 201 LYS A CA 1
ATOM 1620 C C . LYS A 1 201 ? -6.413 0.114 30.396 1.00 48.84 201 LYS A C 1
ATOM 1622 O O . LYS A 1 201 ? -5.488 0.780 29.945 1.00 48.84 201 LYS A O 1
ATOM 1627 N N . VAL A 1 202 ? -7.656 0.578 30.501 1.00 47.25 202 VAL A N 1
ATOM 1628 C CA . VAL A 1 202 ? -7.973 2.008 30.408 1.00 47.25 202 VAL A CA 1
ATOM 1629 C C . VAL A 1 202 ? -7.625 2.618 31.764 1.00 47.25 202 VAL A C 1
ATOM 1631 O O . VAL A 1 202 ? -8.348 2.415 32.735 1.00 47.25 202 VAL A O 1
ATOM 1634 N N . VAL A 1 203 ? -6.485 3.300 31.859 1.00 40.78 203 VAL A N 1
ATOM 1635 C CA . VAL A 1 203 ? -6.212 4.191 32.994 1.00 40.78 203 VAL A CA 1
ATOM 1636 C C . VAL A 1 203 ? -6.770 5.552 32.599 1.00 40.78 203 VAL A C 1
ATOM 1638 O O . VAL A 1 203 ? -6.295 6.132 31.624 1.00 40.78 203 VAL A O 1
ATOM 1641 N N . GLN A 1 204 ? -7.825 5.974 33.300 1.00 42.25 204 GLN A N 1
ATOM 1642 C CA . GLN A 1 204 ? -8.368 7.334 33.244 1.00 42.25 204 GLN A CA 1
ATOM 1643 C C . GLN A 1 204 ? -7.397 8.325 33.882 1.00 42.25 204 GLN A C 1
ATOM 1645 O O . GLN A 1 204 ? -6.758 7.944 34.891 1.00 42.25 204 GLN A O 1
#

Mean predicted aligned error: 11.86 Å

Sequence (204 aa):
MHLLKRKRARSIDDNRIDAHFSSVFARIAEILLFLSEHISSQPYFITTISHHNNISSQPYLITAISHHNHISSQPYLITAISHHNHISSQPYLITTISHHNHISSQPYLITTISHHSHISSQPYLITTISHHSHISSQPYLITAISHHSHISSQPYLITTISHHNHISSQPYLITAISHHNHISSKPYLITAMSHHNIELKVVQ

Secondary structure (DSSP, 8-state):
--SHHHHHHHHHHHHHHHHHHHHHHHHHHHHHHHHHTT-SS--SEEEEEEEEEEE-S--SEEEEEEEEEEE-S--SEEEEEEEEEEE----SEEEEEEEEEEEEE--SEEEEEEEEEEEEE--SEEEEEEEEEEEEE--SEEEEEEEEEEEEE--SEEEEEEEEEEEEE--SEEEEEEEEEEEE---SEEEEEEEEE-------

Organism: Octopus vulgaris (NCBI:txid6645)

Solvent-accessible surface area (backbone atoms only — not comparable to full-atom values): 9684 Å² total; per-residue (Å²): 143,76,70,73,67,63,57,56,56,54,54,52,51,50,55,50,50,52,49,48,53,50,51,54,49,49,54,51,50,48,54,53,51,62,60,51,80,78,47,102,57,80,48,61,65,44,79,48,79,41,65,69,44,78,45,71,59,65,19,49,32,40,39,40,40,24,46,35,36,38,39,48,31,57,22,48,34,40,40,40,40,24,46,33,35,40,36,50,30,54,21,48,34,40,40,38,40,25,46,34,36,39,37,49,31,54,21,49,34,40,39,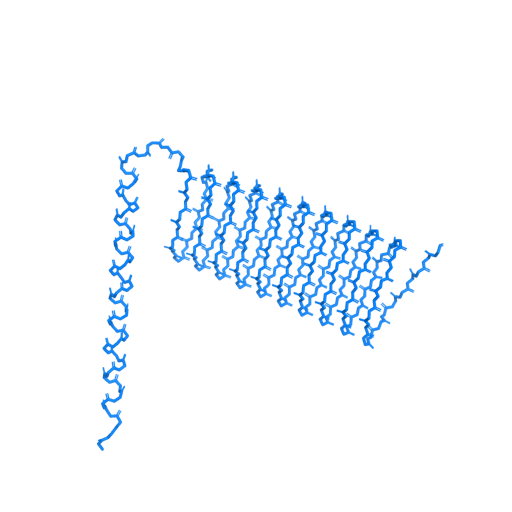41,40,24,47,32,35,40,38,45,34,54,22,49,34,40,39,41,40,25,47,34,36,40,39,43,31,53,22,47,32,40,39,40,39,23,46,33,37,39,38,48,32,53,22,48,33,41,38,40,40,25,46,34,37,37,38,46,34,57,25,47,33,42,39,39,40,25,46,32,41,35,55,56,50,73,48,81,41,79,48,76,50,57,82,40,77,58,62,84,71,81,79,130

pLDDT: mean 77.6, std 18.23, range [37.31, 96.81]